Protein AF-A0A7Y5PJK4-F1 (afdb_monomer_lite)

Sequence (243 aa):
MDTPDLTRQPDTTLSDHWADALGTQALAVPFVATVVTVLGDECTVRSGTRMSGARRALGCLVLPEPGDEVACWRVARQGGNDAVYILGVLARPSPAPGAATAGTSSVRLQLGPDATLGVHDGQLAIEAAQGVRINAAQCALDCERLEVRAGQVSVVYRALQSVGELCQATLGQLRLVGQALTTVFDHQSHHAQQYRRSVEGVDVLDAEVVDHRARELMRLQGRNLLSEGDRLVKVRGTQIHLG

Foldseek 3Di:
DDDDDPDDDDDPDPDDPPDDDDPPDWDKDKDKWFWADDDPQWTWTDDPNDIDIAGEDLQAQWDHDGGFIFIWIWTDDDPGDTYIYTNYGPDHDDPPPPPPDPPDPDTGGDHDPPDDDDDPDDDDDDDDPPDDDDDDPDDDDDDPDDDDDDPDDDDDDPDDDDDDPDDDDDDDDDDDPDPDPDPDDPDDDDDDPDDDDDDPDDDDDDDPDDDDDDPPDDDDDDPDDDDDDPPDDDDDDPDDDDD

Structure (mmCIF, N/CA/C/O backbone):
data_AF-A0A7Y5PJK4-F1
#
_entry.id   AF-A0A7Y5PJK4-F1
#
loop_
_atom_site.group_PDB
_atom_site.id
_atom_site.type_symbol
_atom_site.label_atom_id
_atom_site.label_alt_id
_atom_site.label_comp_id
_atom_site.label_asym_id
_atom_site.label_entity_id
_atom_site.label_seq_id
_atom_site.pdbx_PDB_ins_code
_atom_site.Cartn_x
_atom_site.Cartn_y
_atom_site.Cartn_z
_atom_site.occupancy
_atom_site.B_iso_or_equiv
_atom_site.auth_seq_id
_atom_site.auth_comp_id
_atom_site.auth_asym_id
_atom_site.auth_atom_id
_atom_site.pdbx_PDB_model_num
ATOM 1 N N . MET A 1 1 ? 15.316 -13.112 -93.789 1.00 44.62 1 MET A N 1
ATOM 2 C CA . MET A 1 1 ? 16.663 -12.541 -93.625 1.00 44.62 1 MET A CA 1
ATOM 3 C C . MET A 1 1 ? 16.490 -11.412 -92.635 1.00 44.62 1 MET A C 1
ATOM 5 O O . MET A 1 1 ? 15.875 -10.432 -93.010 1.00 44.62 1 MET A O 1
ATOM 9 N N . ASP A 1 2 ? 16.797 -11.683 -91.367 1.00 43.06 2 ASP A N 1
ATOM 10 C CA . ASP A 1 2 ? 17.225 -10.718 -90.343 1.00 43.06 2 ASP A CA 1
ATOM 11 C C . ASP A 1 2 ? 17.295 -11.460 -89.006 1.00 43.06 2 ASP A C 1
ATOM 13 O O . ASP A 1 2 ? 16.296 -11.840 -88.397 1.00 43.06 2 ASP A O 1
ATOM 17 N N . THR A 1 3 ? 18.529 -11.770 -88.636 1.00 41.41 3 THR A N 1
ATOM 18 C CA . THR A 1 3 ? 18.959 -12.419 -87.401 1.00 41.41 3 THR A CA 1
ATOM 19 C C . THR A 1 3 ? 19.041 -11.357 -86.303 1.00 41.41 3 THR A C 1
ATOM 21 O O . THR A 1 3 ? 19.750 -10.373 -86.507 1.00 41.41 3 THR A O 1
ATOM 24 N N . PRO A 1 4 ? 18.393 -11.518 -85.138 1.00 47.75 4 PRO A N 1
ATOM 25 C CA . PRO A 1 4 ? 18.698 -10.690 -83.983 1.00 47.75 4 PRO A CA 1
ATOM 26 C C . PRO A 1 4 ? 19.924 -11.231 -83.235 1.00 47.75 4 PRO A C 1
ATOM 28 O O . PRO A 1 4 ? 20.062 -12.429 -82.989 1.00 47.75 4 PRO A O 1
ATOM 31 N N . ASP A 1 5 ? 20.806 -10.290 -82.922 1.00 44.59 5 ASP A N 1
ATOM 32 C CA . ASP A 1 5 ? 22.115 -10.423 -82.295 1.00 44.59 5 ASP A CA 1
ATOM 33 C C . ASP A 1 5 ? 22.035 -10.943 -80.845 1.00 44.59 5 ASP A C 1
ATOM 35 O O . ASP A 1 5 ? 21.203 -10.514 -80.040 1.00 44.59 5 ASP A O 1
ATOM 39 N N . LEU A 1 6 ? 22.919 -11.889 -80.527 1.00 47.28 6 LEU A N 1
ATOM 40 C CA . LEU A 1 6 ? 23.012 -12.651 -79.282 1.00 47.28 6 LEU A CA 1
ATOM 41 C C . LEU A 1 6 ? 24.262 -12.205 -78.511 1.00 47.28 6 LEU A C 1
ATOM 43 O O . LEU A 1 6 ? 25.200 -12.972 -78.325 1.00 47.28 6 LEU A O 1
ATOM 47 N N . THR A 1 7 ? 24.270 -10.972 -78.007 1.00 47.47 7 THR A N 1
ATOM 48 C CA . THR A 1 7 ? 25.242 -10.548 -76.986 1.00 47.47 7 THR A CA 1
ATOM 49 C C . THR A 1 7 ? 24.594 -9.610 -75.977 1.00 47.47 7 THR A C 1
ATOM 51 O O . THR A 1 7 ? 24.656 -8.388 -76.095 1.00 47.47 7 THR A O 1
ATOM 54 N N . ARG A 1 8 ? 23.977 -10.186 -74.941 1.00 40.81 8 ARG A N 1
ATOM 55 C CA . ARG A 1 8 ? 23.649 -9.467 -73.705 1.00 40.81 8 ARG A CA 1
ATOM 56 C C . ARG A 1 8 ? 24.291 -10.211 -72.540 1.00 40.81 8 ARG A C 1
ATOM 58 O O . ARG A 1 8 ? 23.782 -11.220 -72.064 1.00 40.81 8 ARG A O 1
ATOM 65 N N . GLN A 1 9 ? 25.465 -9.735 -72.153 1.00 43.56 9 GLN A N 1
ATOM 66 C CA . GLN A 1 9 ? 26.197 -10.175 -70.972 1.00 43.56 9 GLN A CA 1
ATOM 67 C C . GLN A 1 9 ? 25.482 -9.615 -69.723 1.00 43.56 9 GLN A C 1
ATOM 69 O O . GLN A 1 9 ? 25.068 -8.454 -69.754 1.00 43.56 9 GLN A O 1
ATOM 74 N N . PRO A 1 10 ? 25.267 -10.402 -68.652 1.00 39.56 10 PRO A N 1
ATOM 75 C CA . PRO A 1 10 ? 24.643 -9.900 -67.433 1.00 39.56 10 PRO A CA 1
ATOM 76 C C . PRO A 1 10 ? 25.624 -8.995 -66.683 1.00 39.56 10 PRO A C 1
ATOM 78 O O . PRO A 1 10 ? 26.737 -9.405 -66.360 1.00 39.56 10 PRO A O 1
ATOM 81 N N . ASP A 1 11 ? 25.196 -7.763 -66.423 1.00 36.00 11 ASP A N 1
ATOM 82 C CA . ASP A 1 11 ? 25.951 -6.775 -65.662 1.00 36.00 11 ASP A CA 1
ATOM 83 C C . ASP A 1 11 ? 25.949 -7.165 -64.176 1.00 36.00 11 ASP A C 1
ATOM 85 O O . ASP A 1 11 ? 24.977 -6.978 -63.440 1.00 36.00 11 ASP A O 1
ATOM 89 N N . THR A 1 12 ? 27.029 -7.812 -63.746 1.00 45.12 12 THR A N 1
ATOM 90 C CA . THR A 1 12 ? 27.310 -8.154 -62.352 1.00 45.12 12 THR A CA 1
ATOM 91 C C . THR A 1 12 ? 27.938 -6.959 -61.646 1.00 45.12 12 THR A C 1
ATOM 93 O O . THR A 1 12 ? 29.137 -6.968 -61.389 1.00 45.12 12 THR A O 1
ATOM 96 N N . THR A 1 13 ? 27.143 -5.941 -61.316 1.00 40.16 13 THR A N 1
ATOM 97 C CA . THR A 1 13 ? 27.518 -4.880 -60.361 1.00 40.16 13 THR A CA 1
ATOM 98 C C . THR A 1 13 ? 26.284 -4.310 -59.645 1.00 40.16 13 THR A C 1
ATOM 100 O O . THR A 1 13 ? 25.976 -3.127 -59.700 1.00 40.16 13 THR A O 1
ATOM 103 N N . LEU A 1 14 ? 25.560 -5.155 -58.904 1.00 40.06 14 LEU A N 1
ATOM 104 C CA . LEU A 1 14 ? 24.662 -4.690 -57.832 1.00 40.06 14 LEU A CA 1
ATOM 105 C C . LEU A 1 14 ? 25.470 -4.607 -56.530 1.00 40.06 14 LEU A C 1
ATOM 107 O O . LEU A 1 14 ? 25.265 -5.356 -55.578 1.00 40.06 14 LEU A O 1
ATOM 111 N N . SER A 1 15 ? 26.477 -3.736 -56.553 1.00 39.56 15 SER A N 1
ATOM 112 C CA . SER A 1 15 ? 27.257 -3.335 -55.390 1.00 39.56 15 SER A CA 1
ATOM 113 C C . SER A 1 15 ? 26.535 -2.206 -54.662 1.00 39.56 15 SER A C 1
ATOM 115 O O . SER A 1 15 ? 26.277 -1.152 -55.240 1.00 39.56 15 SER A O 1
ATOM 117 N N . ASP A 1 16 ? 26.212 -2.477 -53.400 1.00 47.47 16 ASP A N 1
ATOM 118 C CA . ASP A 1 16 ? 26.100 -1.558 -52.262 1.00 47.47 16 ASP A CA 1
ATOM 119 C C . ASP A 1 16 ? 26.373 -0.070 -52.547 1.00 47.47 16 ASP A C 1
ATOM 121 O O . ASP A 1 16 ? 27.429 0.471 -52.220 1.00 47.47 16 ASP A O 1
ATOM 125 N N . HIS A 1 17 ? 25.370 0.628 -53.069 1.00 37.53 17 HIS A N 1
ATOM 126 C CA . HIS A 1 17 ? 25.351 2.086 -53.098 1.00 37.53 17 HIS A CA 1
ATOM 127 C C . HIS A 1 17 ? 24.072 2.587 -52.434 1.00 37.53 17 HIS A C 1
ATOM 129 O O . HIS A 1 17 ? 23.082 2.919 -53.083 1.00 37.53 17 HIS A O 1
ATOM 135 N N . TRP A 1 18 ? 24.110 2.657 -51.102 1.00 40.59 18 TRP A N 1
ATOM 136 C CA . TRP A 1 18 ? 23.258 3.579 -50.353 1.00 40.59 18 TRP A CA 1
ATOM 137 C C . TRP A 1 18 ? 23.748 4.991 -50.678 1.00 40.59 18 TRP A C 1
ATOM 139 O O . TRP A 1 18 ? 24.672 5.498 -50.052 1.00 40.59 18 TRP A O 1
ATOM 149 N N . ALA A 1 19 ? 23.204 5.561 -51.752 1.00 38.16 19 ALA A N 1
ATOM 150 C CA . ALA A 1 19 ? 23.616 6.847 -52.285 1.00 38.16 19 ALA A CA 1
ATOM 151 C C . ALA A 1 19 ? 23.386 7.985 -51.275 1.00 38.16 19 ALA A C 1
ATOM 153 O O . ALA A 1 19 ? 22.276 8.199 -50.782 1.00 38.16 19 ALA A O 1
ATOM 154 N N . ASP A 1 20 ? 24.471 8.719 -51.034 1.00 42.75 20 ASP A N 1
ATOM 155 C CA . ASP A 1 20 ? 24.627 9.952 -50.262 1.00 42.75 20 ASP A CA 1
ATOM 156 C C . ASP A 1 20 ? 23.711 11.094 -50.740 1.00 42.75 20 ASP A C 1
ATOM 158 O O . ASP A 1 20 ? 24.146 12.027 -51.418 1.00 42.75 20 ASP A O 1
ATOM 162 N N . ALA A 1 21 ? 22.428 11.058 -50.379 1.00 37.41 21 ALA A N 1
ATOM 163 C CA . ALA A 1 21 ? 21.478 12.095 -50.789 1.00 37.41 21 ALA A CA 1
ATOM 164 C C . ALA A 1 21 ? 20.587 12.629 -49.659 1.00 37.41 21 ALA A C 1
ATOM 166 O O . ALA A 1 21 ? 19.445 12.996 -49.915 1.00 37.41 21 ALA A O 1
ATOM 167 N N . LEU A 1 22 ? 21.072 12.706 -48.414 1.00 42.91 22 LEU A N 1
ATOM 168 C CA . LEU A 1 22 ? 20.334 13.352 -47.319 1.00 42.91 22 LEU A CA 1
ATOM 169 C C . LEU A 1 22 ? 21.293 14.096 -46.378 1.00 42.91 22 LEU A C 1
ATOM 171 O O . LEU A 1 22 ? 21.902 13.513 -45.484 1.00 42.91 22 LEU A O 1
ATOM 175 N N . GLY A 1 23 ? 21.421 15.411 -46.581 1.00 39.84 23 GLY A N 1
ATOM 176 C CA . GLY A 1 23 ? 22.174 16.296 -45.694 1.00 39.84 23 GLY A CA 1
ATOM 177 C C . GLY A 1 23 ? 21.729 16.135 -44.240 1.00 39.84 23 GLY A C 1
ATOM 178 O O . GLY A 1 23 ? 20.554 16.293 -43.937 1.00 39.84 23 GLY A O 1
ATOM 179 N N . THR A 1 24 ? 22.670 15.793 -43.359 1.00 45.66 24 THR A N 1
ATOM 180 C CA . THR A 1 24 ? 22.534 15.789 -41.889 1.00 45.66 24 THR A CA 1
ATOM 181 C C . THR A 1 24 ? 21.208 15.217 -41.362 1.00 45.66 24 THR A C 1
ATOM 183 O O . THR A 1 24 ? 20.646 15.732 -40.395 1.00 45.66 24 THR A O 1
ATOM 186 N N . GLN A 1 25 ? 20.674 14.164 -41.987 1.00 50.81 25 GLN A N 1
ATOM 187 C CA . GLN A 1 25 ? 19.466 13.515 -41.490 1.00 50.81 25 GLN A CA 1
ATOM 188 C C . GLN A 1 25 ? 19.852 12.500 -40.420 1.00 50.81 25 GLN A C 1
ATOM 190 O O . GLN A 1 25 ? 20.617 11.571 -40.666 1.00 50.81 25 GLN A O 1
ATOM 195 N N . ALA A 1 26 ? 19.346 12.705 -39.205 1.00 56.94 26 ALA A N 1
ATOM 196 C CA . ALA A 1 26 ? 19.490 11.764 -38.108 1.00 56.94 26 ALA A CA 1
ATOM 197 C C . ALA A 1 26 ? 18.826 10.431 -38.495 1.00 56.94 26 ALA A C 1
ATOM 199 O O . ALA A 1 26 ? 17.618 10.258 -38.351 1.00 56.94 26 ALA A O 1
ATOM 200 N N . LEU A 1 27 ? 19.613 9.498 -39.030 1.00 73.19 27 LEU A N 1
ATOM 201 C CA . LEU A 1 27 ? 19.165 8.150 -39.354 1.00 73.19 27 LEU A CA 1
ATOM 202 C C . LEU A 1 27 ? 19.011 7.364 -38.047 1.00 73.19 27 LEU A C 1
ATOM 204 O O . LEU A 1 27 ? 19.982 7.155 -37.314 1.00 73.19 27 LEU A O 1
ATOM 208 N N . ALA A 1 28 ? 17.779 6.948 -37.755 1.00 82.94 28 ALA A N 1
ATOM 209 C CA . ALA A 1 28 ? 17.478 5.945 -36.745 1.00 82.94 28 ALA A CA 1
ATOM 210 C C . ALA A 1 28 ? 17.222 4.606 -37.448 1.00 82.94 28 ALA A C 1
ATOM 212 O O . ALA A 1 28 ? 16.291 4.490 -38.243 1.00 82.94 28 ALA A O 1
ATOM 213 N N . VAL A 1 29 ? 18.048 3.599 -37.171 1.00 90.56 29 VAL A N 1
ATOM 214 C CA . VAL A 1 29 ? 17.925 2.259 -37.760 1.00 90.56 29 VAL A CA 1
ATOM 215 C C . VAL A 1 29 ? 17.392 1.291 -36.700 1.00 90.56 29 VAL A C 1
ATOM 217 O O . VAL A 1 29 ? 18.088 1.063 -35.702 1.00 90.56 29 VAL A O 1
ATOM 220 N N . PRO A 1 30 ? 16.186 0.718 -36.878 1.00 94.25 30 PRO A N 1
ATOM 221 C CA . PRO A 1 30 ? 15.669 -0.310 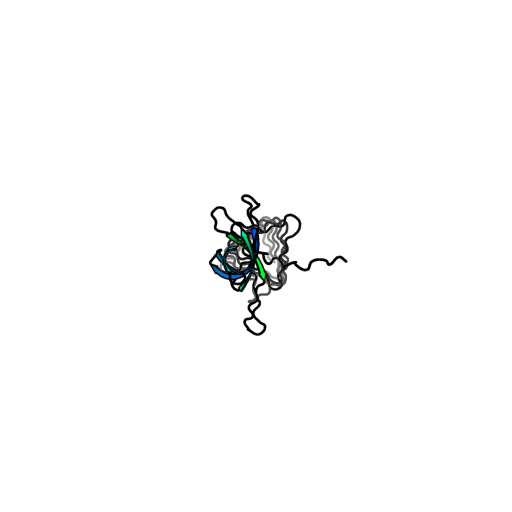-35.988 1.00 94.25 30 PRO A CA 1
ATOM 222 C C . PRO A 1 30 ? 16.346 -1.658 -36.243 1.00 94.25 30 PRO A C 1
ATOM 224 O O . PRO A 1 30 ? 16.591 -2.036 -37.387 1.00 94.25 30 PRO A O 1
ATOM 227 N N . PHE A 1 31 ? 16.627 -2.400 -35.177 1.00 94.75 31 PHE A N 1
ATOM 228 C CA . PHE A 1 31 ? 17.124 -3.772 -35.257 1.00 94.75 31 PHE A CA 1
ATOM 229 C C . PHE A 1 31 ? 16.791 -4.555 -33.983 1.00 94.75 31 PHE A C 1
ATOM 231 O O . PHE A 1 31 ? 16.506 -3.975 -32.936 1.00 94.75 31 PHE A O 1
ATOM 238 N N . VAL A 1 32 ? 16.845 -5.881 -34.078 1.00 96.88 32 VAL A N 1
ATOM 239 C CA . VAL A 1 32 ? 16.682 -6.793 -32.940 1.00 96.88 32 VAL A CA 1
ATOM 240 C C . VAL A 1 32 ? 18.053 -7.253 -32.465 1.00 96.88 32 VAL A C 1
ATOM 242 O O . VAL A 1 32 ? 18.957 -7.474 -33.273 1.00 96.88 32 VAL A O 1
ATOM 245 N N . ALA A 1 33 ? 18.225 -7.390 -31.155 1.00 96.88 33 ALA A N 1
ATOM 246 C CA . ALA A 1 33 ? 19.462 -7.889 -30.577 1.00 96.88 33 ALA A CA 1
ATOM 247 C C . ALA A 1 33 ? 19.202 -8.736 -29.332 1.00 96.88 33 ALA A C 1
ATOM 249 O O . ALA A 1 33 ? 18.157 -8.627 -28.700 1.00 96.88 33 ALA A O 1
ATOM 250 N N . THR A 1 34 ? 20.181 -9.551 -28.956 1.00 96.94 34 THR A N 1
ATOM 251 C CA . THR A 1 34 ? 20.194 -10.261 -27.676 1.00 96.94 34 THR A CA 1
ATOM 252 C C . THR A 1 34 ? 21.035 -9.484 -26.672 1.00 96.94 34 THR A C 1
ATOM 254 O O . THR A 1 34 ? 22.165 -9.099 -26.985 1.00 96.94 34 THR A O 1
ATOM 257 N N . VAL A 1 35 ? 20.529 -9.274 -25.462 1.00 96.56 35 VAL A N 1
ATOM 258 C CA . VAL A 1 35 ? 21.300 -8.697 -24.356 1.00 96.56 35 VAL A CA 1
ATOM 259 C C . VAL A 1 35 ? 22.356 -9.707 -23.909 1.00 96.56 35 VAL A C 1
ATOM 261 O O . VAL A 1 35 ? 22.047 -10.860 -23.627 1.00 96.56 35 VAL A O 1
ATOM 264 N N . VAL A 1 36 ? 23.618 -9.292 -23.851 1.00 95.69 36 VAL A N 1
ATOM 265 C CA . VAL A 1 36 ? 24.740 -10.153 -23.441 1.00 95.69 36 VAL A CA 1
ATOM 266 C C . VAL A 1 36 ? 25.174 -9.836 -22.018 1.00 95.69 36 VAL A C 1
ATOM 268 O O . VAL A 1 36 ? 25.368 -10.742 -21.214 1.00 95.69 36 VAL A O 1
ATOM 271 N N . THR A 1 37 ? 25.305 -8.552 -21.696 1.00 94.62 37 THR A N 1
ATOM 272 C CA . THR A 1 37 ? 25.671 -8.079 -20.358 1.00 94.62 37 THR A CA 1
ATOM 273 C C . THR A 1 37 ? 24.877 -6.831 -20.004 1.00 94.62 37 THR A C 1
ATOM 275 O O . THR A 1 37 ? 24.497 -6.056 -20.885 1.00 94.62 37 THR A O 1
ATOM 278 N N . VAL A 1 38 ? 24.644 -6.640 -18.706 1.00 92.50 38 VAL A N 1
ATOM 279 C CA . VAL A 1 38 ? 23.962 -5.473 -18.135 1.00 92.50 38 VAL A CA 1
ATOM 280 C C . VAL A 1 38 ? 24.788 -4.980 -16.949 1.00 92.50 38 VAL A C 1
ATOM 282 O O . VAL A 1 38 ? 25.112 -5.767 -16.059 1.00 92.50 38 VAL A O 1
ATOM 285 N N . LEU A 1 39 ? 25.145 -3.695 -16.947 1.00 89.62 39 LEU A N 1
ATOM 286 C CA . LEU A 1 39 ? 25.893 -3.025 -15.885 1.00 89.62 39 LEU A CA 1
ATOM 287 C C . LEU A 1 39 ? 25.248 -1.656 -15.604 1.00 89.62 39 LEU A C 1
ATOM 289 O O . LEU A 1 39 ? 25.522 -0.666 -16.278 1.00 89.62 39 LEU A O 1
ATOM 293 N N . GLY A 1 40 ? 24.351 -1.595 -14.617 1.00 82.25 40 GLY A N 1
ATOM 294 C CA . GLY A 1 40 ? 23.534 -0.397 -14.392 1.00 82.25 40 GLY A CA 1
ATOM 295 C C . GLY A 1 40 ? 22.604 -0.127 -15.582 1.00 82.25 40 GLY A C 1
ATOM 296 O O . GLY A 1 40 ? 21.857 -1.016 -15.983 1.00 82.25 40 GLY A O 1
ATOM 297 N N . ASP A 1 41 ? 22.662 1.080 -16.153 1.00 81.50 41 ASP A N 1
ATOM 298 C CA . ASP A 1 41 ? 21.890 1.462 -17.351 1.00 81.50 41 ASP A CA 1
ATOM 299 C C . ASP A 1 41 ? 22.623 1.180 -18.678 1.00 81.50 41 ASP A C 1
ATOM 301 O O . ASP A 1 41 ? 22.064 1.401 -19.762 1.00 81.50 41 ASP A O 1
ATOM 305 N N . GLU A 1 42 ? 23.867 0.695 -18.614 1.00 89.25 42 GLU A N 1
ATOM 306 C CA . GLU A 1 42 ? 24.638 0.288 -19.785 1.00 89.25 42 GLU A CA 1
ATOM 307 C C . GLU A 1 42 ? 24.444 -1.203 -20.056 1.00 89.25 42 GLU A C 1
ATOM 309 O O . GLU A 1 42 ? 24.577 -2.059 -19.183 1.00 89.25 42 GLU A O 1
ATOM 314 N N . CYS A 1 43 ? 24.113 -1.521 -21.299 1.00 93.81 43 CYS A N 1
ATOM 315 C CA . CYS A 1 43 ? 23.908 -2.876 -21.779 1.00 93.81 43 CYS A CA 1
ATOM 316 C C . CYS A 1 43 ? 24.856 -3.138 -22.944 1.00 93.81 43 CYS A C 1
ATOM 318 O O . CYS A 1 43 ? 25.111 -2.254 -23.758 1.00 93.81 43 CYS A O 1
ATOM 320 N N . THR A 1 44 ? 25.323 -4.372 -23.090 1.00 96.38 44 THR A N 1
ATOM 321 C CA . THR A 1 44 ? 25.932 -4.805 -24.350 1.00 96.38 44 THR A CA 1
ATOM 322 C C . THR A 1 44 ? 24.953 -5.709 -25.067 1.00 96.38 44 THR A C 1
ATOM 324 O O . THR A 1 44 ? 24.496 -6.702 -24.499 1.00 96.38 44 THR A O 1
ATOM 327 N N . VAL A 1 45 ? 24.634 -5.376 -26.314 1.00 96.56 45 VAL A N 1
ATOM 328 C CA . VAL A 1 45 ? 23.699 -6.142 -27.139 1.00 96.56 45 VAL A CA 1
ATOM 329 C C . VAL A 1 45 ? 24.408 -6.738 -28.348 1.00 96.56 45 VAL A C 1
ATOM 331 O O . VAL A 1 45 ? 25.364 -6.161 -28.876 1.00 96.56 45 VAL A O 1
ATOM 334 N N . ARG A 1 46 ? 23.928 -7.896 -28.795 1.00 96.62 46 ARG A N 1
ATOM 335 C CA . ARG A 1 46 ? 24.458 -8.629 -29.943 1.00 96.62 46 ARG A CA 1
ATOM 336 C C . ARG A 1 46 ? 23.400 -8.790 -31.021 1.00 96.62 46 ARG A C 1
ATOM 338 O O . ARG A 1 46 ? 22.359 -9.387 -30.771 1.00 96.62 46 ARG A O 1
ATOM 345 N N . SER A 1 47 ? 23.700 -8.325 -32.228 1.00 94.62 47 SER A N 1
ATOM 346 C CA . SER A 1 47 ? 22.887 -8.560 -33.426 1.00 94.62 47 SER A CA 1
ATOM 347 C C . SER A 1 47 ? 23.730 -9.328 -34.441 1.00 94.62 47 SER A C 1
ATOM 349 O O . SER A 1 47 ? 24.700 -8.791 -34.982 1.00 94.62 47 SER A O 1
ATOM 351 N N . GLY A 1 48 ? 23.406 -10.603 -34.669 1.00 90.88 48 GLY A N 1
ATOM 352 C CA . GLY A 1 48 ? 24.259 -11.513 -35.438 1.00 90.88 48 GLY A CA 1
ATOM 353 C C . GLY A 1 48 ? 25.636 -11.674 -34.779 1.00 90.88 48 GLY A C 1
ATOM 354 O O . GLY A 1 48 ? 25.733 -12.131 -33.635 1.00 90.88 48 GLY A O 1
ATOM 355 N N . THR A 1 49 ? 26.693 -11.270 -35.489 1.00 88.75 49 THR A N 1
ATOM 356 C CA . THR A 1 49 ? 28.089 -11.277 -35.015 1.00 88.75 49 THR A CA 1
ATOM 357 C C . THR A 1 49 ? 28.537 -9.944 -34.410 1.00 88.75 49 THR A C 1
ATOM 359 O O . THR A 1 49 ? 29.609 -9.872 -33.812 1.00 88.75 49 THR A O 1
ATOM 362 N N . ARG A 1 50 ? 27.738 -8.875 -34.542 1.00 90.31 50 ARG A N 1
ATOM 363 C CA . ARG A 1 50 ? 28.113 -7.533 -34.086 1.00 90.31 50 ARG A CA 1
ATOM 364 C C . ARG A 1 50 ? 27.699 -7.315 -32.636 1.00 90.31 50 ARG A C 1
ATOM 366 O O . ARG A 1 50 ? 26.523 -7.443 -32.300 1.00 90.31 50 ARG A O 1
ATOM 373 N N . MET A 1 51 ? 28.662 -6.908 -31.815 1.00 93.75 51 MET A N 1
ATOM 374 C CA . MET A 1 51 ? 28.445 -6.402 -30.459 1.00 93.75 51 MET A CA 1
ATOM 375 C C . MET A 1 51 ? 28.321 -4.879 -30.486 1.00 93.75 51 MET A C 1
ATOM 377 O O . MET A 1 51 ? 28.978 -4.205 -31.284 1.00 93.75 51 MET A O 1
ATOM 381 N N . SER A 1 52 ? 27.463 -4.307 -29.651 1.00 92.56 52 SER A N 1
ATOM 382 C CA . SER A 1 52 ? 27.327 -2.853 -29.516 1.00 92.56 52 SER A CA 1
ATOM 383 C C . SER A 1 52 ? 26.969 -2.482 -28.083 1.00 92.56 52 SER A C 1
ATOM 385 O O . SER A 1 52 ? 26.145 -3.149 -27.459 1.00 92.56 52 SER A O 1
ATOM 387 N N . GLY A 1 53 ? 27.579 -1.409 -27.577 1.00 94.31 53 GLY A N 1
ATOM 388 C CA . GLY A 1 53 ? 27.131 -0.769 -26.344 1.00 94.31 53 GLY A CA 1
ATOM 389 C C . GLY A 1 53 ? 25.782 -0.096 -26.582 1.00 94.31 53 GLY A C 1
ATOM 390 O O . GLY A 1 53 ? 25.599 0.589 -27.589 1.00 94.31 53 GLY A O 1
ATOM 391 N N . ALA A 1 54 ? 24.837 -0.323 -25.681 1.00 94.81 54 ALA A N 1
ATOM 392 C CA . ALA A 1 54 ? 23.474 0.167 -25.739 1.00 94.81 54 ALA A CA 1
ATOM 393 C C . ALA A 1 54 ? 23.054 0.735 -24.386 1.00 94.81 54 ALA A C 1
ATOM 395 O O . ALA A 1 54 ? 23.544 0.328 -23.335 1.00 94.81 54 ALA A O 1
ATOM 396 N N . ARG A 1 55 ? 22.119 1.676 -24.412 1.00 93.94 55 ARG A N 1
ATOM 397 C CA . ARG A 1 55 ? 21.530 2.269 -23.212 1.00 93.94 55 ARG A CA 1
ATOM 398 C C . ARG A 1 55 ? 20.049 1.952 -23.161 1.00 93.94 55 ARG A C 1
ATOM 400 O O . ARG A 1 55 ? 19.380 1.951 -24.195 1.00 93.94 55 ARG A O 1
ATOM 407 N N . ARG A 1 56 ? 19.508 1.728 -21.970 1.00 93.81 56 ARG A N 1
ATOM 408 C CA . ARG A 1 56 ? 18.056 1.607 -21.806 1.00 93.81 56 ARG A CA 1
ATOM 409 C C . ARG A 1 56 ? 17.387 2.946 -22.135 1.00 93.81 56 ARG A C 1
ATOM 411 O O . ARG A 1 56 ? 17.785 3.984 -21.607 1.00 93.81 56 ARG A O 1
ATOM 418 N N . ALA A 1 57 ? 16.404 2.946 -23.035 1.00 92.38 57 ALA A N 1
ATOM 419 C CA . ALA A 1 57 ? 15.591 4.133 -23.277 1.00 92.38 57 ALA A CA 1
ATOM 420 C C . ALA A 1 57 ? 14.689 4.404 -22.069 1.00 92.38 57 ALA A C 1
ATOM 422 O O . ALA A 1 57 ? 14.256 3.470 -21.398 1.00 92.38 57 ALA A O 1
ATOM 423 N N . LEU A 1 58 ? 14.330 5.670 -21.842 1.00 89.38 58 LEU A N 1
ATOM 424 C CA . LEU A 1 58 ? 13.415 6.052 -20.761 1.00 89.38 58 LEU A CA 1
ATOM 425 C C . LEU A 1 58 ? 12.067 5.305 -20.842 1.00 89.38 58 LEU A C 1
ATOM 427 O O . LEU A 1 58 ? 11.516 4.920 -19.818 1.00 89.38 58 LEU A O 1
ATOM 431 N N . GLY A 1 59 ? 11.565 5.061 -22.059 1.00 90.38 59 GLY A N 1
ATOM 432 C CA . GLY A 1 59 ? 10.324 4.314 -22.299 1.00 90.38 59 GLY A CA 1
ATOM 433 C C . GLY A 1 59 ? 10.441 2.792 -22.141 1.00 90.38 59 GLY A C 1
ATOM 434 O O . GLY A 1 59 ? 9.420 2.108 -22.121 1.00 90.38 59 GLY A O 1
ATOM 435 N N . CYS A 1 60 ? 11.653 2.242 -22.002 1.00 93.50 60 CYS A N 1
ATOM 436 C CA . CYS A 1 60 ? 11.854 0.815 -21.759 1.00 93.50 60 CYS A CA 1
ATOM 437 C C . CYS A 1 60 ? 11.629 0.507 -20.270 1.00 93.50 60 CYS A C 1
ATOM 439 O O . CYS A 1 60 ? 12.563 0.486 -19.460 1.00 93.50 60 CYS A O 1
ATOM 441 N N . LEU A 1 61 ? 10.362 0.278 -19.915 1.00 93.06 61 LEU A N 1
ATOM 442 C CA . LEU A 1 61 ? 9.943 0.022 -18.535 1.00 93.06 61 LEU A CA 1
ATOM 443 C C . LEU A 1 61 ? 10.391 -1.348 -18.024 1.00 93.06 61 LEU A C 1
ATOM 445 O O . LEU A 1 61 ? 10.718 -1.476 -16.846 1.00 93.06 61 LEU A O 1
ATOM 449 N N . VAL A 1 62 ? 10.419 -2.362 -18.893 1.00 94.19 62 VAL A N 1
ATOM 450 C CA . VAL A 1 62 ? 10.928 -3.694 -18.543 1.00 94.19 62 VAL A CA 1
ATOM 451 C C . VAL A 1 62 ? 12.446 -3.624 -18.424 1.00 94.19 62 VAL A C 1
ATOM 453 O O . VAL A 1 62 ? 13.116 -3.154 -19.345 1.00 94.19 62 VAL A O 1
ATOM 456 N N . LEU A 1 63 ? 12.986 -4.086 -17.296 1.00 92.62 63 LEU A N 1
ATOM 457 C CA . LEU A 1 63 ? 14.429 -4.154 -17.082 1.00 92.62 63 LEU A CA 1
ATOM 458 C C . LEU A 1 63 ? 15.041 -5.266 -17.960 1.00 92.62 63 LEU A C 1
ATOM 460 O O . LEU A 1 63 ? 14.673 -6.429 -17.766 1.00 92.62 63 LEU A O 1
ATOM 464 N N . PRO A 1 64 ? 15.957 -4.942 -18.897 1.00 93.31 64 PRO A N 1
ATOM 465 C CA . PRO A 1 64 ? 16.620 -5.951 -19.714 1.00 93.31 64 PRO A CA 1
ATOM 466 C C . PRO A 1 64 ? 17.535 -6.838 -18.865 1.00 93.31 64 PRO A C 1
ATOM 468 O O . PRO A 1 64 ? 18.248 -6.349 -17.987 1.00 93.31 64 PRO A O 1
ATOM 471 N N . GLU A 1 65 ? 17.546 -8.133 -19.158 1.00 93.19 65 GLU A N 1
ATOM 472 C CA . GLU A 1 65 ? 18.404 -9.138 -18.529 1.00 93.19 65 GLU A CA 1
ATOM 473 C C . GLU A 1 65 ? 19.256 -9.860 -19.584 1.00 93.19 65 GLU A C 1
ATOM 475 O O . GLU A 1 65 ? 18.845 -9.965 -20.741 1.00 93.19 65 GLU A O 1
ATOM 480 N N . PRO A 1 66 ? 20.449 -10.374 -19.228 1.00 93.31 66 PRO A N 1
ATOM 481 C CA . PRO A 1 66 ? 21.233 -11.208 -20.133 1.00 93.31 66 PRO A CA 1
ATOM 482 C C . PRO A 1 66 ? 20.407 -12.365 -20.707 1.00 93.31 66 PRO A C 1
ATOM 484 O O . PRO A 1 66 ? 19.762 -13.108 -19.972 1.00 93.31 66 PRO A O 1
ATOM 487 N N . GLY A 1 67 ? 20.455 -12.527 -22.027 1.00 92.88 67 GLY A N 1
ATOM 488 C CA . GLY A 1 67 ? 19.659 -13.499 -22.773 1.00 92.88 67 GLY A CA 1
ATOM 489 C C . GLY A 1 67 ? 18.362 -12.937 -23.358 1.00 92.88 67 GLY A C 1
ATOM 490 O O . GLY A 1 67 ? 17.833 -13.553 -24.280 1.00 92.88 67 GLY A O 1
ATOM 491 N N . ASP A 1 68 ? 17.883 -11.776 -22.902 1.00 94.50 68 ASP A N 1
ATOM 492 C CA . ASP A 1 68 ? 16.678 -11.153 -23.455 1.00 94.50 68 ASP A CA 1
ATOM 493 C C . ASP A 1 68 ? 16.855 -10.779 -24.926 1.00 94.50 68 ASP A C 1
ATOM 495 O O . ASP A 1 68 ? 17.890 -10.250 -25.341 1.00 94.50 68 ASP A O 1
ATOM 499 N N . GLU A 1 69 ? 15.804 -10.992 -25.705 1.00 95.94 69 GLU A N 1
ATOM 500 C CA . GLU A 1 69 ? 15.658 -10.432 -27.038 1.00 95.94 69 GLU A CA 1
ATOM 501 C C . GLU A 1 69 ? 15.019 -9.046 -26.924 1.00 95.94 69 GLU A C 1
ATOM 503 O O . GLU A 1 69 ? 13.975 -8.880 -26.290 1.00 95.94 69 GLU A O 1
ATOM 508 N N . VAL A 1 70 ? 15.650 -8.035 -27.514 1.00 97.19 70 VAL A N 1
ATOM 509 C CA . VAL A 1 70 ? 15.275 -6.626 -27.360 1.00 97.19 70 VAL A CA 1
ATOM 510 C C . VAL A 1 70 ? 15.122 -5.921 -28.703 1.00 97.19 70 VAL A C 1
ATOM 512 O O . VAL A 1 70 ? 15.861 -6.185 -29.654 1.00 97.19 70 VAL A O 1
ATOM 515 N N . ALA A 1 71 ? 14.189 -4.970 -28.755 1.00 97.31 71 ALA A N 1
ATOM 516 C CA . ALA A 1 71 ? 14.080 -4.011 -29.846 1.00 97.31 71 ALA A CA 1
ATOM 517 C C . ALA A 1 71 ? 15.018 -2.829 -29.590 1.00 97.31 71 ALA A C 1
ATOM 519 O O . ALA A 1 71 ? 14.930 -2.169 -28.549 1.00 97.31 71 ALA A O 1
ATOM 520 N N . CYS A 1 72 ? 15.883 -2.539 -30.556 1.00 96.56 72 CYS A N 1
ATOM 521 C CA . CYS A 1 72 ? 16.887 -1.490 -30.468 1.00 96.56 72 CYS A CA 1
ATOM 522 C C . CYS A 1 72 ? 16.752 -0.477 -31.603 1.00 96.56 72 CYS A C 1
ATOM 524 O O . CYS A 1 72 ? 16.439 -0.841 -32.736 1.00 96.56 72 CYS A O 1
ATOM 526 N N . TRP A 1 73 ? 17.087 0.782 -31.326 1.00 95.00 73 TRP A N 1
ATOM 527 C CA . TRP A 1 73 ? 17.348 1.805 -32.342 1.00 95.00 73 TRP A CA 1
ATOM 528 C C . TRP A 1 73 ? 18.807 2.231 -32.294 1.00 95.00 73 TRP A C 1
ATOM 530 O O . TRP A 1 73 ? 19.317 2.575 -31.227 1.00 95.00 73 TRP A O 1
ATOM 540 N N . ARG A 1 74 ? 19.471 2.249 -33.451 1.00 92.06 74 ARG A N 1
ATOM 541 C CA . ARG A 1 74 ? 20.764 2.915 -33.629 1.00 92.06 74 ARG A CA 1
ATOM 542 C C . ARG A 1 74 ? 20.526 4.301 -34.202 1.00 92.06 74 ARG A C 1
ATOM 544 O O . ARG A 1 74 ? 19.962 4.405 -35.281 1.00 92.06 74 ARG A O 1
ATOM 551 N N . VAL A 1 75 ? 20.962 5.335 -33.500 1.00 89.81 75 VAL A N 1
ATOM 552 C CA . VAL A 1 75 ? 20.772 6.733 -33.885 1.00 89.81 75 VAL A CA 1
ATOM 553 C C . VAL A 1 75 ? 22.132 7.367 -34.132 1.00 89.81 75 VAL A C 1
ATOM 555 O O . VAL A 1 75 ? 22.972 7.400 -33.227 1.00 89.81 75 VAL A O 1
ATOM 558 N N . ALA A 1 76 ? 22.333 7.889 -35.339 1.00 85.38 76 ALA A N 1
ATOM 559 C CA . ALA A 1 76 ? 23.528 8.655 -35.669 1.00 85.38 76 ALA A CA 1
ATOM 560 C C . ALA A 1 76 ? 23.612 9.920 -34.794 1.00 85.38 76 ALA A C 1
ATOM 562 O O . ALA A 1 76 ? 22.637 10.667 -34.668 1.00 85.38 76 ALA A O 1
ATOM 563 N N . ARG A 1 77 ? 24.774 10.178 -34.184 1.00 77.50 77 ARG A N 1
ATOM 564 C CA . ARG A 1 77 ? 25.035 11.414 -33.428 1.00 77.50 77 ARG A CA 1
ATOM 565 C C . ARG A 1 77 ? 26.085 12.269 -34.127 1.00 77.50 77 ARG A C 1
ATOM 567 O O . ARG A 1 77 ? 27.022 11.752 -34.735 1.00 77.50 77 ARG A O 1
ATOM 574 N N . GLN A 1 78 ? 25.963 13.589 -33.977 1.00 63.38 78 GLN A N 1
ATOM 575 C CA . GLN A 1 78 ? 27.024 14.516 -34.373 1.00 63.3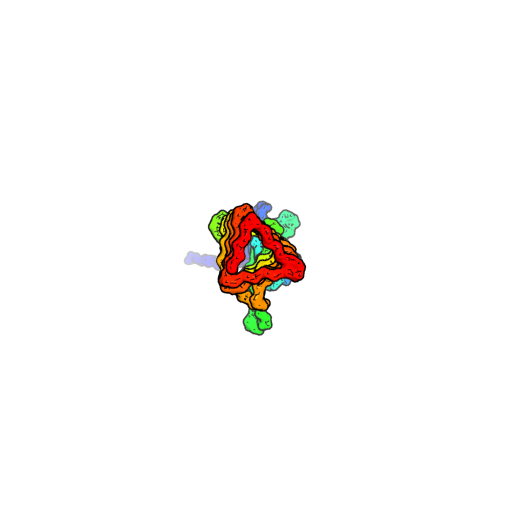8 78 GLN A CA 1
ATOM 576 C C . GLN A 1 78 ? 28.301 14.178 -33.585 1.00 63.38 78 GLN A C 1
ATOM 578 O O . GLN A 1 78 ? 28.280 14.152 -32.356 1.00 63.38 78 GLN A O 1
ATOM 583 N N . GLY A 1 79 ? 29.386 13.856 -34.296 1.00 67.19 79 GLY A N 1
ATOM 584 C CA . GLY A 1 79 ? 30.651 13.389 -33.708 1.00 67.19 79 GLY A CA 1
ATOM 585 C C . GLY A 1 79 ? 31.033 11.935 -34.027 1.00 67.19 79 GLY A C 1
ATOM 586 O O . GLY A 1 79 ? 32.069 11.480 -33.557 1.00 67.19 79 GLY A O 1
ATOM 587 N N . GLY A 1 80 ? 30.238 11.210 -34.826 1.00 66.75 80 GLY A N 1
ATOM 588 C CA . GLY A 1 80 ? 30.641 9.933 -35.443 1.00 66.75 80 GLY A CA 1
ATOM 589 C C . GLY A 1 80 ? 30.488 8.679 -34.577 1.00 66.75 80 GLY A C 1
ATOM 590 O O . GLY A 1 80 ? 30.825 7.591 -35.035 1.00 66.75 80 GLY A O 1
ATOM 591 N N . ASN A 1 81 ? 29.968 8.800 -33.351 1.00 74.75 81 ASN A N 1
ATOM 592 C CA . ASN A 1 81 ? 29.649 7.645 -32.511 1.00 74.75 81 ASN A CA 1
ATOM 593 C C . ASN A 1 81 ? 28.133 7.432 -32.438 1.00 74.75 81 ASN A C 1
ATOM 595 O O . ASN A 1 81 ? 27.417 8.197 -31.784 1.00 74.75 81 ASN A O 1
ATOM 599 N N . ASP A 1 82 ? 27.650 6.394 -33.115 1.00 85.06 82 ASP A N 1
ATOM 600 C CA . ASP A 1 82 ? 26.241 6.016 -33.099 1.00 85.06 82 ASP A CA 1
ATOM 601 C C . ASP A 1 82 ? 25.801 5.600 -31.690 1.00 85.06 82 ASP A C 1
ATOM 603 O O . ASP A 1 82 ? 26.458 4.801 -31.021 1.00 85.06 82 ASP A O 1
ATOM 607 N N . ALA A 1 83 ? 24.646 6.092 -31.241 1.00 90.00 83 ALA A N 1
ATOM 608 C CA . ALA A 1 83 ? 24.052 5.661 -29.981 1.00 90.00 83 ALA A CA 1
ATOM 609 C C . ALA A 1 83 ? 23.043 4.540 -30.220 1.00 90.00 83 ALA A C 1
ATOM 611 O O . ALA A 1 83 ? 22.160 4.669 -31.064 1.00 90.00 83 ALA A O 1
ATOM 612 N N . VAL A 1 84 ? 23.134 3.462 -29.443 1.00 93.88 84 VAL A N 1
ATOM 613 C CA . VAL A 1 84 ? 22.130 2.395 -29.447 1.00 93.88 84 VAL A CA 1
ATOM 614 C C . VAL A 1 84 ? 21.240 2.534 -28.220 1.00 93.88 84 VAL A C 1
ATOM 616 O O . VAL A 1 84 ? 21.736 2.625 -27.096 1.00 93.88 84 VAL A O 1
ATOM 619 N N . TYR A 1 85 ? 19.927 2.516 -28.432 1.00 95.00 85 TYR A N 1
ATOM 620 C CA . TYR A 1 85 ? 18.933 2.510 -27.366 1.00 95.00 85 TYR A CA 1
ATOM 621 C C . TYR A 1 85 ? 18.093 1.245 -27.405 1.00 95.00 85 TYR A C 1
ATOM 623 O O . TYR A 1 85 ? 17.595 0.881 -28.467 1.00 95.00 85 TYR A O 1
ATOM 631 N N . ILE A 1 86 ? 17.891 0.625 -26.247 1.00 96.25 86 ILE A N 1
ATOM 632 C CA . ILE A 1 86 ? 16.919 -0.452 -26.057 1.00 96.25 86 ILE A CA 1
ATOM 633 C C . ILE A 1 86 ? 15.555 0.187 -25.800 1.00 96.25 86 ILE A C 1
ATOM 635 O O . ILE A 1 86 ? 15.404 0.932 -24.831 1.00 96.25 86 ILE A O 1
ATOM 639 N N . LEU A 1 87 ? 14.577 -0.094 -26.658 1.00 95.56 87 LEU A N 1
ATOM 640 C CA . LEU A 1 87 ? 13.215 0.439 -26.557 1.00 95.56 87 LEU A CA 1
ATOM 641 C C . LEU A 1 87 ? 12.282 -0.468 -25.753 1.00 95.56 87 LEU A C 1
ATOM 643 O O . LEU A 1 87 ? 11.372 0.023 -25.093 1.00 95.56 87 LEU A O 1
ATOM 647 N N . GLY A 1 88 ? 12.513 -1.778 -25.799 1.00 95.69 88 GLY A N 1
ATOM 648 C CA . GLY A 1 88 ? 11.703 -2.757 -25.088 1.00 95.69 88 GLY A CA 1
ATOM 649 C C . GLY A 1 88 ? 12.290 -4.159 -25.172 1.00 95.69 88 GLY A C 1
ATOM 650 O O . GLY A 1 88 ? 13.017 -4.487 -26.113 1.00 95.69 88 GLY A O 1
ATOM 651 N N . VAL A 1 89 ? 11.954 -4.981 -24.180 1.00 95.25 89 VAL A N 1
ATOM 652 C CA . VAL A 1 89 ? 12.211 -6.425 -24.182 1.00 95.25 89 VAL A CA 1
ATOM 653 C C . VAL A 1 89 ? 11.088 -7.105 -24.960 1.00 95.25 89 VAL A C 1
ATOM 655 O O . VAL A 1 89 ? 9.918 -6.953 -24.613 1.00 95.25 89 VAL A O 1
ATOM 658 N N . LEU A 1 90 ? 11.447 -7.810 -26.030 1.00 94.69 90 LEU A N 1
ATOM 659 C CA . LEU A 1 90 ? 10.522 -8.516 -26.918 1.00 94.69 90 LEU A CA 1
ATOM 660 C C . LEU A 1 90 ? 10.198 -9.907 -26.384 1.00 94.69 90 LEU A C 1
ATOM 662 O O . LEU A 1 90 ? 9.037 -10.308 -26.351 1.00 94.69 90 LEU A O 1
ATOM 666 N N . ALA A 1 91 ? 11.228 -10.632 -25.954 1.00 92.38 91 ALA A N 1
ATOM 667 C CA . ALA A 1 91 ? 11.088 -11.969 -25.410 1.00 92.38 91 ALA A CA 1
ATOM 668 C C . ALA A 1 91 ? 12.174 -12.235 -24.373 1.00 92.38 91 ALA A C 1
ATOM 670 O O . ALA A 1 91 ? 13.334 -11.862 -24.547 1.00 92.38 91 ALA A O 1
ATOM 671 N N . ARG A 1 92 ? 11.788 -12.933 -23.307 1.00 90.38 92 ARG A N 1
ATOM 672 C CA . ARG A 1 92 ? 12.721 -13.530 -22.357 1.00 90.38 92 ARG A CA 1
ATOM 673 C C . ARG A 1 92 ? 12.726 -15.032 -22.601 1.00 90.38 92 ARG A C 1
ATOM 675 O O . ARG A 1 92 ? 11.661 -15.642 -22.461 1.00 90.38 92 ARG A O 1
ATOM 682 N N . PRO A 1 93 ? 13.864 -15.639 -22.981 1.00 80.69 93 PRO A N 1
ATOM 683 C CA . PRO A 1 93 ? 13.935 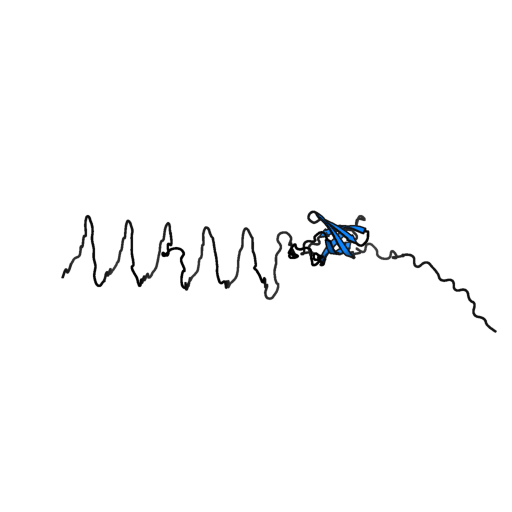-17.080 -23.152 1.00 80.69 93 PRO A CA 1
ATOM 684 C C . PRO A 1 93 ? 13.497 -17.758 -21.854 1.00 80.69 93 PRO A C 1
ATOM 686 O O . PRO A 1 93 ? 14.102 -17.564 -20.800 1.00 80.69 93 PRO A O 1
ATOM 689 N N . SER A 1 94 ? 12.413 -18.527 -21.920 1.00 66.00 94 SER A N 1
ATOM 690 C CA . SER A 1 94 ? 12.006 -19.362 -20.796 1.00 66.00 94 SER A CA 1
ATOM 691 C C . SER A 1 94 ? 13.019 -20.505 -20.660 1.00 66.00 94 SER A C 1
ATOM 693 O O . SER A 1 94 ? 13.441 -21.050 -21.687 1.00 66.00 94 SER A O 1
ATOM 695 N N . PRO A 1 95 ? 13.445 -20.882 -19.441 1.00 59.44 95 PRO A N 1
ATOM 696 C CA . PRO A 1 95 ? 14.267 -22.073 -19.273 1.00 59.44 95 PRO A CA 1
ATOM 697 C C . PRO A 1 95 ? 13.543 -23.284 -19.878 1.00 59.44 95 PRO A C 1
ATOM 699 O O . PRO A 1 95 ? 12.328 -23.429 -19.745 1.00 59.44 95 PRO A O 1
ATOM 702 N N . ALA A 1 96 ? 14.292 -24.141 -20.576 1.00 54.41 96 ALA A N 1
ATOM 703 C CA . ALA A 1 96 ? 13.735 -25.312 -21.242 1.00 54.41 96 ALA A CA 1
ATOM 704 C C . ALA A 1 96 ? 12.912 -26.177 -20.261 1.00 54.41 96 ALA A C 1
ATOM 706 O O . ALA A 1 96 ? 13.322 -26.345 -19.104 1.00 54.41 96 ALA A O 1
ATOM 707 N N . PRO A 1 97 ? 11.781 -26.760 -20.705 1.00 45.12 97 PRO A N 1
ATOM 708 C CA . PRO A 1 97 ? 10.960 -27.624 -19.863 1.00 45.12 97 PRO A CA 1
ATOM 709 C C . PRO A 1 97 ? 11.791 -28.835 -19.411 1.00 45.12 97 PRO A C 1
ATOM 711 O O . PRO A 1 97 ? 12.105 -29.713 -20.210 1.00 45.12 97 PRO A O 1
ATOM 714 N N . GLY A 1 98 ? 12.195 -28.855 -18.137 1.00 53.97 98 GLY A N 1
ATOM 715 C CA . GLY A 1 98 ? 13.022 -29.920 -17.552 1.00 53.97 98 GLY A CA 1
ATOM 716 C C . GLY A 1 98 ? 14.152 -29.437 -16.638 1.00 53.97 98 GLY A C 1
ATOM 717 O O . GLY A 1 98 ? 14.606 -30.201 -15.788 1.00 53.97 98 GLY A O 1
ATOM 718 N N . ALA A 1 99 ? 14.569 -28.170 -16.731 1.00 54.00 99 ALA A N 1
ATOM 719 C CA . ALA A 1 99 ? 15.424 -27.561 -15.714 1.00 54.00 99 ALA A CA 1
ATOM 720 C C . ALA A 1 99 ? 14.537 -27.115 -14.544 1.00 54.00 99 ALA A C 1
ATOM 722 O O . ALA A 1 99 ? 13.965 -26.029 -14.556 1.00 54.00 99 ALA A O 1
ATOM 723 N N . ALA A 1 100 ? 14.367 -27.995 -13.558 1.00 41.12 100 ALA A N 1
ATOM 724 C CA . ALA A 1 100 ? 13.626 -27.729 -12.332 1.00 41.12 100 ALA A CA 1
ATOM 725 C C . ALA A 1 100 ? 14.358 -26.706 -11.443 1.00 41.12 100 ALA A C 1
ATOM 727 O O . ALA A 1 100 ? 14.860 -27.018 -10.368 1.00 41.12 100 ALA A O 1
ATOM 728 N N . THR A 1 101 ? 14.378 -25.455 -11.874 1.00 43.53 101 THR A N 1
ATOM 729 C CA . THR A 1 101 ? 14.171 -24.331 -10.975 1.00 43.53 101 THR A CA 1
ATOM 730 C C . THR A 1 101 ? 12.863 -23.709 -11.427 1.00 43.53 101 THR A C 1
ATOM 732 O O . THR A 1 101 ? 12.751 -23.195 -12.535 1.00 43.53 101 THR A O 1
ATOM 735 N N . ALA A 1 102 ? 11.834 -23.803 -10.585 1.00 42.66 102 ALA A N 1
ATOM 736 C CA . ALA A 1 102 ? 10.575 -23.085 -10.749 1.00 42.66 102 ALA A CA 1
ATOM 737 C C . ALA A 1 102 ? 10.815 -21.574 -10.560 1.00 42.66 102 ALA A C 1
ATOM 739 O O . ALA A 1 102 ? 10.303 -20.944 -9.638 1.00 42.66 102 ALA A O 1
ATOM 740 N N . GLY A 1 103 ? 11.683 -21.003 -11.392 1.00 46.09 103 GLY A N 1
ATOM 741 C CA . GLY A 1 103 ? 11.896 -19.582 -11.521 1.00 46.09 103 GLY A CA 1
ATOM 742 C C . GLY A 1 103 ? 10.790 -19.060 -12.407 1.00 46.09 103 GLY A C 1
ATOM 743 O O . GLY A 1 103 ? 10.906 -19.080 -13.629 1.00 46.09 103 GLY A O 1
ATOM 744 N N . THR A 1 104 ? 9.697 -18.624 -11.788 1.00 54.94 104 THR A N 1
ATOM 745 C CA . THR A 1 104 ? 8.743 -17.716 -12.418 1.00 54.94 104 THR A CA 1
ATOM 746 C C . THR A 1 104 ? 9.548 -16.652 -13.159 1.00 54.94 104 THR A C 1
ATOM 748 O O . THR A 1 104 ? 10.316 -15.935 -12.516 1.00 54.94 104 THR A O 1
ATOM 751 N N . SER A 1 105 ? 9.429 -16.566 -14.488 1.00 65.50 105 SER A N 1
ATOM 752 C CA . SER A 1 105 ? 10.004 -15.454 -15.246 1.00 65.50 105 SER A CA 1
ATOM 753 C C . SER A 1 105 ? 9.360 -14.171 -14.729 1.00 65.50 105 SER A C 1
ATOM 755 O O . SER A 1 105 ? 8.252 -13.809 -15.119 1.00 65.50 105 SER A O 1
ATOM 757 N N . SER A 1 106 ? 10.011 -13.527 -13.764 1.00 77.69 106 SER A N 1
ATOM 758 C CA . SER A 1 106 ? 9.504 -12.313 -13.148 1.00 77.69 106 SER A CA 1
ATOM 759 C C . SER A 1 106 ? 9.817 -11.153 -14.075 1.00 77.69 106 SER A C 1
ATOM 761 O O . SER A 1 106 ? 10.984 -10.824 -14.279 1.00 77.69 106 SER A O 1
ATOM 763 N N . VAL A 1 107 ? 8.785 -10.520 -14.621 1.00 88.06 107 VAL A N 1
ATOM 764 C CA . VAL A 1 107 ? 8.944 -9.255 -15.337 1.00 88.06 107 VAL A CA 1
ATOM 765 C C . VAL A 1 107 ? 9.070 -8.145 -14.299 1.00 88.06 107 VAL A C 1
ATOM 767 O O . VAL A 1 107 ? 8.173 -7.951 -13.477 1.00 88.06 107 VAL A O 1
ATOM 770 N N . ARG A 1 108 ? 10.190 -7.418 -14.319 1.00 89.38 108 ARG A N 1
ATOM 771 C CA . ARG A 1 108 ? 10.402 -6.248 -13.462 1.00 89.38 108 ARG A CA 1
ATOM 772 C C . ARG A 1 108 ? 10.196 -4.977 -14.269 1.00 89.38 108 ARG A C 1
ATOM 774 O O . ARG A 1 108 ? 10.946 -4.712 -15.206 1.00 89.38 108 ARG A O 1
ATOM 781 N N . LEU A 1 109 ? 9.212 -4.184 -13.859 1.00 91.94 109 LEU A N 1
ATOM 782 C CA . LEU A 1 109 ? 9.036 -2.818 -14.333 1.00 91.94 109 LEU A CA 1
ATOM 783 C C . LEU A 1 109 ? 9.843 -1.875 -13.437 1.00 91.94 109 LEU A C 1
ATOM 785 O O . LEU A 1 109 ? 9.718 -1.938 -12.213 1.00 91.94 109 LEU A O 1
ATOM 789 N N . GLN A 1 110 ? 10.675 -1.021 -14.031 1.00 90.44 110 GLN A N 1
ATOM 790 C CA . GLN A 1 110 ? 11.470 -0.035 -13.305 1.00 90.44 110 GLN A CA 1
ATOM 791 C C . GLN A 1 110 ? 11.267 1.359 -13.892 1.00 90.44 110 GLN A C 1
ATOM 793 O O . GLN A 1 110 ? 11.712 1.660 -15.002 1.00 90.44 110 GLN A O 1
ATOM 798 N N . LEU A 1 111 ? 10.628 2.206 -13.091 1.00 90.50 111 LEU A N 1
ATOM 799 C CA . LEU A 1 111 ? 10.438 3.624 -13.355 1.00 90.50 111 LEU A CA 1
ATOM 800 C C . LEU A 1 111 ? 11.639 4.429 -12.828 1.00 90.50 111 LEU A C 1
ATOM 802 O O . LEU A 1 111 ? 12.341 3.985 -11.917 1.00 90.50 111 LEU A O 1
ATOM 806 N N . GLY A 1 112 ? 11.892 5.591 -13.431 1.00 86.50 112 GLY A N 1
ATOM 807 C CA . GLY A 1 112 ? 12.915 6.534 -12.973 1.00 86.50 112 GLY A CA 1
ATOM 808 C C . GLY A 1 112 ? 12.518 7.276 -11.686 1.00 86.50 112 GLY A C 1
ATOM 809 O O . GLY A 1 112 ? 11.447 7.019 -11.131 1.00 86.50 112 GLY A O 1
ATOM 810 N N . PRO A 1 113 ? 13.365 8.202 -11.203 1.00 89.00 113 PRO A N 1
ATOM 811 C CA . PRO A 1 113 ? 13.014 9.077 -10.083 1.00 89.00 113 PRO A CA 1
ATOM 812 C C . PRO A 1 113 ? 11.767 9.916 -10.405 1.00 89.00 113 PRO A C 1
ATOM 814 O O . PRO A 1 113 ? 11.520 10.235 -11.567 1.00 89.00 113 PRO A O 1
ATOM 817 N N . ASP A 1 114 ? 10.990 10.251 -9.371 1.00 91.31 114 ASP A N 1
ATOM 818 C CA . ASP A 1 114 ? 9.789 11.102 -9.444 1.00 91.31 114 ASP A CA 1
ATOM 819 C C . ASP A 1 114 ? 8.720 10.643 -10.455 1.00 91.31 114 ASP A C 1
ATOM 821 O O . ASP A 1 114 ? 7.939 11.436 -10.983 1.00 91.31 114 ASP A O 1
ATOM 825 N N . ALA A 1 115 ? 8.668 9.341 -10.739 1.00 92.25 115 ALA A N 1
ATOM 826 C CA . ALA A 1 115 ? 7.696 8.786 -11.664 1.00 92.25 115 ALA A CA 1
ATOM 827 C C . ALA A 1 115 ? 6.273 8.804 -11.092 1.00 92.25 115 ALA A C 1
ATOM 829 O O . ALA A 1 115 ? 6.032 8.451 -9.937 1.00 92.25 115 ALA A O 1
ATOM 830 N N . THR A 1 116 ? 5.315 9.137 -11.953 1.00 92.62 116 THR A N 1
ATOM 831 C CA . THR A 1 116 ? 3.884 9.076 -11.655 1.00 92.62 116 THR A CA 1
ATOM 832 C C . THR A 1 116 ? 3.227 7.994 -12.506 1.00 92.62 116 THR A C 1
ATOM 834 O O . THR A 1 116 ? 3.496 7.871 -13.701 1.00 92.62 116 THR A O 1
ATOM 837 N N . LEU A 1 117 ? 2.373 7.181 -11.879 1.00 92.75 117 LEU A N 1
ATOM 838 C CA . LEU A 1 117 ? 1.489 6.246 -12.569 1.00 92.75 117 LEU A CA 1
ATOM 839 C C . LEU A 1 117 ? 0.071 6.802 -12.471 1.00 92.75 117 LEU A C 1
ATOM 841 O O . LEU A 1 117 ? -0.524 6.788 -11.397 1.00 92.75 117 LEU A O 1
ATOM 845 N N . GLY A 1 118 ? -0.444 7.323 -13.580 1.00 93.25 118 GLY A N 1
ATOM 846 C CA . GLY A 1 118 ? -1.749 7.970 -13.634 1.00 93.25 118 GLY A CA 1
ATOM 847 C C . GLY A 1 118 ? -2.532 7.5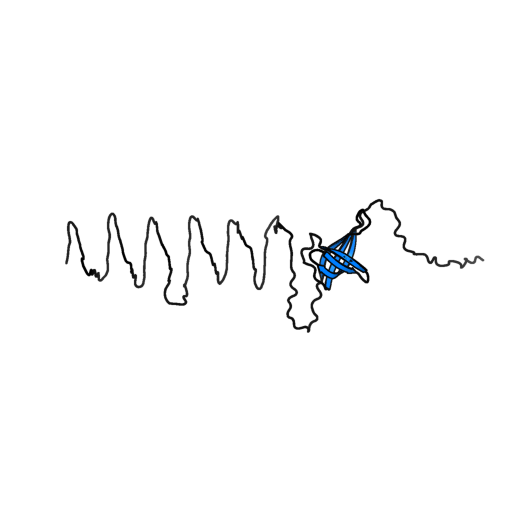69 -14.875 1.00 93.25 118 GLY A C 1
ATOM 848 O O . GLY A 1 118 ? -1.962 7.142 -15.879 1.00 93.25 118 GLY A O 1
ATOM 849 N N . VAL A 1 119 ? -3.848 7.720 -14.788 1.00 94.00 119 VAL A N 1
ATOM 850 C CA . VAL A 1 119 ? -4.784 7.553 -15.900 1.00 94.00 119 VAL A CA 1
ATOM 851 C C . VAL A 1 119 ? -5.475 8.901 -16.095 1.00 94.00 119 VAL A C 1
ATOM 853 O O . VAL A 1 119 ? -5.942 9.478 -15.118 1.00 94.00 119 VAL A O 1
ATOM 856 N N . HIS A 1 120 ? -5.494 9.424 -17.326 1.00 90.50 120 HIS A N 1
ATOM 857 C CA . HIS A 1 120 ? -6.098 10.731 -17.617 1.00 90.50 120 HIS A CA 1
ATOM 858 C C . HIS A 1 120 ? -7.614 10.731 -17.398 1.00 90.50 120 HIS A C 1
ATOM 860 O O . HIS A 1 120 ? -8.117 11.609 -16.710 1.00 90.50 120 HIS A O 1
ATOM 866 N N . ASP A 1 121 ? -8.303 9.720 -17.930 1.00 90.69 121 ASP A N 1
ATOM 867 C CA . ASP A 1 121 ? -9.742 9.518 -17.778 1.00 90.69 121 ASP A CA 1
ATOM 868 C C . ASP A 1 121 ? -10.029 8.051 -17.436 1.00 90.69 121 ASP A C 1
ATOM 870 O O . ASP A 1 121 ? -9.448 7.137 -18.026 1.00 90.69 121 ASP A O 1
ATOM 874 N N . GLY A 1 122 ? -10.966 7.811 -16.519 1.00 92.38 122 GLY A N 1
ATOM 875 C CA . GLY A 1 122 ? -11.415 6.465 -16.160 1.00 92.38 122 GLY A CA 1
ATOM 876 C C . GLY A 1 122 ? -10.767 5.915 -14.890 1.00 92.38 122 GLY A C 1
ATOM 877 O O . GLY A 1 122 ? -10.663 6.613 -13.886 1.00 92.38 122 GLY A O 1
ATOM 878 N N . GLN A 1 123 ? -10.405 4.629 -14.908 1.00 93.44 123 GLN A N 1
ATOM 879 C CA . GLN A 1 123 ? -10.019 3.872 -13.715 1.00 93.44 123 GLN A CA 1
ATOM 880 C C . GLN A 1 123 ? -8.663 3.181 -13.895 1.00 93.44 123 GLN A C 1
ATOM 882 O O . GLN A 1 123 ? -8.412 2.543 -14.915 1.00 93.44 123 GLN A O 1
ATOM 887 N N . LEU A 1 124 ? -7.822 3.241 -12.858 1.00 94.75 124 LEU A N 1
ATOM 888 C CA . LEU A 1 124 ? -6.652 2.375 -12.710 1.00 94.75 124 LEU A CA 1
ATOM 889 C C . LEU A 1 124 ? -7.031 1.138 -11.884 1.00 94.75 124 LEU A C 1
ATOM 891 O O . LEU A 1 124 ? -7.416 1.265 -10.722 1.00 94.75 124 LEU A O 1
ATOM 895 N N . ALA A 1 125 ? -6.900 -0.053 -12.468 1.00 94.56 125 ALA A N 1
ATOM 896 C CA . ALA A 1 125 ? -7.075 -1.327 -11.773 1.00 94.56 125 ALA A CA 1
ATOM 897 C C . ALA A 1 125 ? -5.731 -2.062 -11.666 1.00 94.56 125 ALA A C 1
ATOM 899 O O . ALA A 1 125 ? -5.002 -2.184 -12.650 1.00 94.56 125 ALA A O 1
ATOM 900 N N . ILE A 1 126 ? -5.406 -2.551 -10.465 1.00 94.69 126 ILE A N 1
ATOM 901 C CA . ILE A 1 126 ? -4.240 -3.404 -10.205 1.00 94.69 126 ILE A CA 1
ATOM 902 C C . ILE A 1 126 ? -4.765 -4.740 -9.688 1.00 94.69 126 ILE A C 1
ATOM 904 O O . ILE A 1 126 ? -5.274 -4.824 -8.572 1.00 94.69 126 ILE A O 1
ATOM 908 N N . GLU A 1 127 ? -4.636 -5.781 -10.503 1.00 93.62 127 GLU A N 1
ATOM 909 C CA . GLU A 1 127 ? -5.157 -7.114 -10.211 1.00 93.62 127 GLU A CA 1
ATOM 910 C C . GLU A 1 127 ? -4.015 -8.120 -10.070 1.00 93.62 127 GLU A C 1
ATOM 912 O O . GLU A 1 127 ? -3.086 -8.157 -10.878 1.00 93.62 127 GLU A O 1
ATOM 917 N N . ALA A 1 128 ? -4.080 -8.955 -9.034 1.00 93.06 128 ALA A N 1
ATOM 918 C CA . ALA A 1 128 ? -3.121 -10.028 -8.817 1.00 93.06 128 ALA A CA 1
ATOM 919 C C . ALA A 1 128 ? -3.814 -11.238 -8.186 1.00 93.06 128 ALA A C 1
ATOM 921 O O . ALA A 1 128 ? -4.532 -11.103 -7.199 1.00 93.06 128 ALA A O 1
ATOM 922 N N . ALA A 1 129 ? -3.546 -12.434 -8.715 1.00 90.06 129 ALA A N 1
ATOM 923 C CA . ALA A 1 129 ? -4.156 -13.669 -8.219 1.00 90.06 129 ALA A CA 1
ATOM 924 C C . ALA A 1 129 ? -3.656 -14.083 -6.822 1.00 90.06 129 ALA A C 1
ATOM 926 O O . ALA A 1 129 ? -4.375 -14.744 -6.084 1.00 90.06 129 ALA A O 1
ATOM 927 N N . GLN A 1 130 ? -2.413 -13.728 -6.477 1.00 90.94 130 GLN A N 1
ATOM 928 C CA . GLN A 1 130 ? -1.762 -14.153 -5.229 1.00 90.94 130 GLN A CA 1
ATOM 929 C C . GLN A 1 130 ? -1.579 -13.011 -4.227 1.00 90.94 130 GLN A C 1
ATOM 931 O O . GLN A 1 130 ? -1.612 -13.233 -3.021 1.00 90.94 130 GLN A O 1
ATOM 936 N N . GLY A 1 131 ? -1.382 -11.782 -4.704 1.00 92.06 131 GLY A N 1
ATOM 937 C CA . GLY A 1 131 ? -1.307 -10.623 -3.826 1.00 92.06 131 GLY A CA 1
ATOM 938 C C . GLY A 1 131 ? -0.640 -9.412 -4.457 1.00 92.06 131 GLY A C 1
ATOM 939 O O . GLY A 1 131 ? 0.096 -9.516 -5.436 1.00 92.06 131 GLY A O 1
ATOM 940 N N . VAL A 1 132 ? -0.885 -8.263 -3.833 1.00 94.56 132 VAL A N 1
ATOM 941 C CA . VAL A 1 132 ? -0.264 -6.973 -4.143 1.00 94.56 132 VAL A CA 1
ATOM 942 C C . VAL A 1 132 ? 0.533 -6.537 -2.916 1.00 94.56 132 VAL A C 1
ATOM 944 O O . VAL A 1 132 ? 0.036 -6.608 -1.793 1.00 94.56 132 VAL A O 1
ATOM 947 N N . ARG A 1 133 ? 1.784 -6.109 -3.113 1.00 93.62 133 ARG A N 1
ATOM 948 C CA . ARG A 1 133 ? 2.645 -5.588 -2.041 1.00 93.62 133 ARG A CA 1
ATOM 949 C C . ARG A 1 133 ? 3.048 -4.156 -2.362 1.00 93.62 133 ARG A C 1
ATOM 951 O O . ARG A 1 133 ? 3.654 -3.915 -3.401 1.00 93.62 133 ARG A O 1
ATOM 958 N N . ILE A 1 134 ? 2.752 -3.240 -1.444 1.00 94.75 134 ILE A N 1
ATOM 959 C CA . ILE A 1 134 ? 3.204 -1.847 -1.481 1.00 94.75 134 ILE A CA 1
ATOM 960 C C . ILE A 1 134 ? 4.219 -1.687 -0.351 1.00 94.75 134 ILE A C 1
ATOM 962 O O . ILE A 1 134 ? 3.877 -1.855 0.817 1.00 94.75 134 ILE A O 1
ATOM 966 N N . ASN A 1 135 ? 5.478 -1.422 -0.700 1.00 95.38 135 ASN A N 1
ATOM 967 C CA . ASN A 1 135 ? 6.549 -1.176 0.262 1.00 95.38 135 ASN A CA 1
ATOM 968 C C . ASN A 1 135 ? 7.082 0.240 0.043 1.00 95.38 135 ASN A C 1
ATOM 970 O O . ASN A 1 135 ? 7.702 0.511 -0.984 1.00 95.38 135 ASN A O 1
ATOM 974 N N . ALA A 1 136 ? 6.806 1.131 0.990 1.00 94.88 136 ALA A N 1
ATOM 975 C CA . ALA A 1 136 ? 7.208 2.526 0.932 1.00 94.88 136 ALA A CA 1
ATOM 976 C C . ALA A 1 136 ? 7.469 3.057 2.345 1.00 94.88 136 ALA A C 1
ATOM 978 O O . ALA A 1 136 ? 6.819 2.638 3.302 1.00 94.88 136 ALA A O 1
ATOM 979 N N . ALA A 1 137 ? 8.390 4.015 2.466 1.00 95.94 137 ALA A N 1
ATOM 980 C CA . ALA A 1 137 ? 8.599 4.745 3.717 1.00 95.94 137 ALA A CA 1
ATOM 981 C C . ALA A 1 137 ? 7.386 5.622 4.081 1.00 95.94 137 ALA A C 1
ATOM 983 O O . ALA A 1 137 ? 7.108 5.840 5.257 1.00 95.94 137 ALA A O 1
ATOM 984 N N . GLN A 1 138 ? 6.651 6.095 3.071 1.00 93.69 138 GLN A N 1
ATOM 985 C CA . GLN A 1 138 ? 5.423 6.865 3.219 1.00 93.69 138 GLN A CA 1
ATOM 986 C C . GLN A 1 138 ? 4.392 6.387 2.193 1.00 93.69 138 GLN A C 1
ATOM 988 O O . GLN A 1 138 ? 4.711 6.217 1.019 1.00 93.69 138 GLN A O 1
ATOM 993 N N . CYS A 1 139 ? 3.154 6.189 2.640 1.00 94.56 139 CYS A N 1
ATOM 994 C CA . CYS A 1 139 ? 2.017 5.848 1.793 1.00 94.56 139 CYS A CA 1
ATOM 995 C C . CYS A 1 139 ? 0.844 6.750 2.180 1.00 94.56 139 CYS A C 1
ATOM 997 O O . CYS A 1 139 ? 0.465 6.790 3.350 1.00 94.56 139 CYS A O 1
ATOM 999 N N . ALA A 1 140 ? 0.283 7.465 1.207 1.00 93.88 140 ALA A N 1
ATOM 1000 C CA . ALA A 1 140 ? -0.903 8.293 1.379 1.00 93.88 140 ALA A CA 1
ATOM 1001 C C . ALA A 1 140 ? -2.001 7.787 0.440 1.00 93.88 140 ALA A C 1
ATOM 1003 O O . ALA A 1 140 ? -1.733 7.492 -0.723 1.00 93.88 140 ALA A O 1
ATOM 1004 N N . LEU A 1 141 ? -3.219 7.672 0.965 1.00 94.06 141 LEU A N 1
ATOM 1005 C CA . LEU A 1 141 ? -4.417 7.355 0.197 1.00 94.06 141 LEU A CA 1
ATOM 1006 C C . LEU A 1 141 ? -5.345 8.560 0.314 1.00 94.06 141 LEU A C 1
ATOM 1008 O O . LEU A 1 141 ? -5.952 8.764 1.363 1.00 94.06 141 LEU A O 1
ATOM 1012 N N . ASP A 1 142 ? -5.398 9.366 -0.740 1.00 93.88 142 ASP A N 1
ATOM 1013 C CA . ASP A 1 142 ? -6.297 10.512 -0.838 1.00 93.88 142 ASP A CA 1
ATOM 1014 C C . ASP A 1 142 ? -7.479 10.128 -1.727 1.00 93.88 142 ASP A C 1
ATOM 1016 O O . ASP A 1 142 ? -7.326 9.875 -2.924 1.00 93.88 142 ASP A O 1
ATOM 1020 N N . CYS A 1 143 ? -8.642 9.956 -1.108 1.00 93.62 143 CYS A N 1
ATOM 1021 C CA . CYS A 1 143 ? -9.861 9.551 -1.788 1.00 93.62 143 CYS A CA 1
ATOM 1022 C C . CYS A 1 143 ? -11.085 9.944 -0.959 1.00 93.62 143 CYS A C 1
ATOM 1024 O O . CYS A 1 143 ? -11.045 9.936 0.270 1.00 93.62 143 CYS A O 1
ATOM 1026 N N . GLU A 1 144 ? -12.202 10.220 -1.632 1.00 93.88 144 GLU A N 1
ATOM 1027 C CA . GLU A 1 144 ? -13.485 10.467 -0.959 1.00 93.88 144 GLU A CA 1
ATOM 1028 C C . GLU A 1 144 ? -14.033 9.200 -0.285 1.00 93.88 144 GLU A C 1
ATOM 1030 O O . GLU A 1 144 ? -14.701 9.266 0.746 1.00 93.88 144 GLU A O 1
ATOM 1035 N N . ARG A 1 145 ? -13.751 8.025 -0.866 1.00 91.94 145 ARG A N 1
ATOM 1036 C CA . ARG A 1 145 ? -14.207 6.728 -0.364 1.00 91.94 145 ARG A CA 1
ATOM 1037 C C . ARG A 1 145 ? -13.110 5.677 -0.473 1.00 91.94 145 ARG A C 1
ATOM 1039 O O . ARG A 1 145 ? -12.743 5.267 -1.571 1.00 91.94 145 ARG A O 1
ATOM 1046 N N . LEU A 1 146 ? -12.689 5.165 0.681 1.00 93.38 146 LEU A N 1
ATOM 1047 C CA . LEU A 1 146 ? -11.834 3.987 0.795 1.00 93.38 146 LEU A CA 1
ATOM 1048 C C . LEU A 1 146 ? -12.673 2.773 1.200 1.00 93.38 146 LEU A C 1
ATOM 1050 O O . LEU A 1 146 ? -13.321 2.780 2.246 1.00 93.38 146 LEU A O 1
ATOM 1054 N N . GLU A 1 147 ? -12.637 1.713 0.397 1.00 92.00 147 GLU A N 1
ATOM 1055 C CA . GLU A 1 147 ? -13.298 0.448 0.711 1.00 92.00 147 GLU A CA 1
ATOM 1056 C C . GLU A 1 147 ? -12.281 -0.693 0.744 1.00 92.00 147 GLU A C 1
ATOM 1058 O O . GLU A 1 147 ? -11.622 -0.989 -0.250 1.00 92.00 147 GLU A O 1
ATOM 1063 N N . VAL A 1 148 ? -12.172 -1.354 1.897 1.00 92.50 148 VAL A N 1
ATOM 1064 C CA . VAL A 1 148 ? -11.303 -2.519 2.089 1.00 92.50 148 VAL A CA 1
ATOM 1065 C C . VAL A 1 148 ? -12.182 -3.727 2.383 1.00 92.50 148 VAL A C 1
ATOM 1067 O O . VAL A 1 148 ? -12.779 -3.831 3.452 1.00 92.50 148 VAL A O 1
ATOM 1070 N N . ARG A 1 149 ? -12.254 -4.658 1.427 1.00 91.19 149 ARG A N 1
ATOM 1071 C CA . ARG A 1 149 ? -12.908 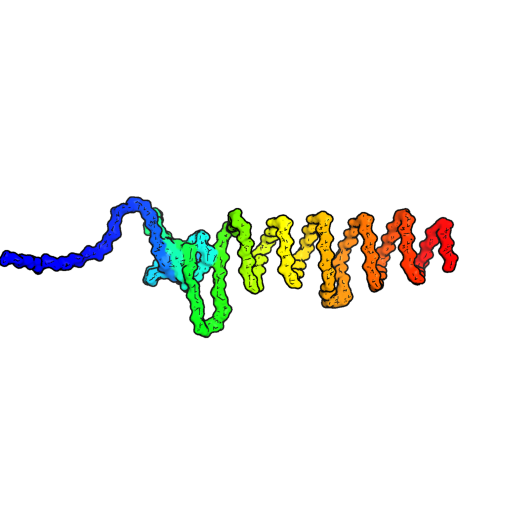-5.960 1.604 1.00 91.19 149 ARG A CA 1
ATOM 1072 C C . ARG A 1 149 ? -11.839 -7.026 1.780 1.00 91.19 149 ARG A C 1
ATOM 1074 O O . ARG A 1 149 ? -11.154 -7.380 0.827 1.00 91.19 149 ARG A O 1
ATOM 1081 N N . ALA A 1 150 ? -11.700 -7.535 2.995 1.00 89.69 150 ALA A N 1
ATOM 1082 C CA . ALA A 1 150 ? -10.727 -8.570 3.312 1.00 89.69 150 ALA A CA 1
ATOM 1083 C C . ALA A 1 150 ? -11.290 -9.533 4.361 1.00 89.69 150 ALA A C 1
ATOM 1085 O O . ALA A 1 150 ? -12.043 -9.123 5.241 1.00 89.69 150 ALA A O 1
ATOM 1086 N N . GLY A 1 151 ? -10.897 -10.809 4.284 1.00 86.75 151 GLY A N 1
ATOM 1087 C CA . GLY A 1 151 ? -11.217 -11.792 5.326 1.00 86.75 151 GLY A CA 1
ATOM 1088 C C . GLY A 1 151 ? -10.442 -11.554 6.628 1.00 86.75 151 GLY A C 1
ATOM 1089 O O . GLY A 1 151 ? -10.933 -11.878 7.704 1.00 86.75 151 GLY A O 1
ATOM 1090 N N . GLN A 1 152 ? -9.251 -10.955 6.535 1.00 83.56 152 GLN A N 1
ATOM 1091 C CA . GLN A 1 152 ? -8.426 -10.554 7.671 1.00 83.56 152 GLN A CA 1
ATOM 1092 C C . GLN A 1 152 ? -7.684 -9.255 7.340 1.00 83.56 152 GLN A C 1
ATOM 1094 O O . GLN A 1 152 ? -7.096 -9.129 6.267 1.00 83.56 152 GLN A O 1
ATOM 1099 N N . VAL A 1 153 ? -7.677 -8.313 8.285 1.00 84.75 153 VAL A N 1
ATOM 1100 C CA . VAL A 1 153 ? -6.878 -7.082 8.234 1.00 84.75 153 VAL A CA 1
ATOM 1101 C C . VAL A 1 153 ? -6.005 -7.039 9.485 1.00 84.75 153 VAL A C 1
ATOM 1103 O O . VAL A 1 153 ? -6.512 -7.171 10.595 1.00 84.75 153 VAL A O 1
ATOM 1106 N N . SER A 1 154 ? -4.694 -6.870 9.310 1.00 86.00 154 SER A N 1
ATOM 1107 C CA . SER A 1 154 ? -3.736 -6.691 10.404 1.00 86.00 154 SER A CA 1
ATOM 1108 C C . SER A 1 154 ? -3.058 -5.340 10.241 1.00 86.00 154 SER A C 1
ATOM 1110 O O . SER A 1 154 ? -2.393 -5.109 9.232 1.00 86.00 154 SER A O 1
ATOM 1112 N N . VAL A 1 155 ? -3.214 -4.461 11.230 1.00 84.69 155 VAL A N 1
ATOM 1113 C CA . VAL A 1 155 ? -2.604 -3.126 11.236 1.00 84.69 155 VAL A CA 1
ATOM 1114 C C . VAL A 1 155 ? -1.754 -2.993 12.490 1.00 84.69 155 VAL A C 1
ATOM 1116 O O . VAL A 1 155 ? -2.243 -3.204 13.596 1.00 84.69 155 VAL A O 1
ATOM 1119 N N . VAL A 1 156 ? -0.483 -2.637 12.317 1.00 85.56 156 VAL A N 1
ATOM 1120 C CA . VAL A 1 156 ? 0.438 -2.341 13.419 1.00 85.56 156 VAL A CA 1
ATOM 1121 C C . VAL A 1 156 ? 0.872 -0.893 13.272 1.00 85.56 156 VAL A C 1
ATOM 1123 O O . VAL A 1 156 ? 1.422 -0.508 12.243 1.00 85.56 156 VAL A O 1
ATOM 1126 N N . TYR A 1 157 ? 0.608 -0.084 14.291 1.00 84.00 157 TYR A N 1
ATOM 1127 C CA . TYR A 1 157 ? 0.938 1.336 14.304 1.00 84.00 157 TYR A CA 1
ATOM 1128 C C . TYR A 1 157 ? 1.467 1.744 15.677 1.00 84.00 157 TYR A C 1
ATOM 1130 O O . TYR A 1 157 ? 1.108 1.157 16.694 1.00 84.00 157 TYR A O 1
ATOM 1138 N N . ARG A 1 158 ? 2.305 2.785 15.710 1.00 82.38 158 ARG A N 1
ATOM 1139 C CA . ARG A 1 158 ? 2.722 3.422 16.970 1.00 82.38 158 ARG A CA 1
ATOM 1140 C C . ARG A 1 158 ? 1.658 4.387 17.492 1.00 82.38 158 ARG A C 1
ATOM 1142 O O . ARG A 1 158 ? 1.443 4.481 18.690 1.00 82.38 158 ARG A O 1
ATOM 1149 N N . ALA A 1 159 ? 1.019 5.123 16.586 1.00 78.62 159 ALA A N 1
ATOM 1150 C CA . ALA A 1 159 ? -0.062 6.048 16.891 1.00 78.62 159 ALA A CA 1
ATOM 1151 C C . ALA A 1 159 ? -1.070 6.039 15.739 1.00 78.62 159 ALA A C 1
ATOM 1153 O O . ALA A 1 159 ? -0.671 6.009 14.575 1.00 78.62 159 ALA A O 1
ATOM 1154 N N . LEU A 1 160 ? -2.354 6.079 16.084 1.00 82.19 160 LEU A N 1
ATOM 1155 C CA . LEU A 1 160 ? -3.456 6.269 15.151 1.00 82.19 160 LEU A CA 1
ATOM 1156 C C . LEU A 1 160 ? -4.175 7.553 15.553 1.00 82.19 160 LEU A C 1
ATOM 1158 O O . LEU A 1 160 ? -4.612 7.690 16.693 1.00 82.19 160 LEU A O 1
ATOM 1162 N N . GLN A 1 161 ? -4.275 8.491 14.620 1.00 78.56 161 GLN A N 1
ATOM 1163 C CA . GLN A 1 161 ? -5.078 9.695 14.776 1.00 78.56 161 GLN A CA 1
ATOM 1164 C C . GLN A 1 161 ? -6.195 9.642 13.743 1.00 78.56 161 GLN A C 1
ATOM 1166 O O . GLN A 1 161 ? -5.935 9.531 12.548 1.00 78.56 161 GLN A O 1
ATOM 1171 N N . SER A 1 162 ? -7.433 9.700 14.217 1.00 78.88 162 SER A N 1
ATOM 1172 C CA . SER A 1 162 ? -8.624 9.751 13.378 1.00 78.88 162 SER A CA 1
ATOM 1173 C C . SER A 1 162 ? -9.490 10.906 13.848 1.00 78.88 162 SER A C 1
ATOM 1175 O O . SER A 1 162 ? -9.872 10.951 15.018 1.00 78.88 162 SER A O 1
ATOM 1177 N N . VAL A 1 163 ? -9.811 11.820 12.942 1.00 81.19 163 VAL A N 1
ATOM 1178 C CA . VAL A 1 163 ? -10.794 12.877 13.174 1.00 81.19 163 VAL A CA 1
ATOM 1179 C C . VAL A 1 163 ? -11.960 12.587 12.247 1.00 81.19 163 VAL A C 1
ATOM 1181 O O . VAL A 1 163 ? -11.772 12.447 11.043 1.00 81.19 163 VAL A O 1
ATOM 1184 N N . GLY A 1 164 ? -13.152 12.444 12.811 1.00 75.75 164 GLY A N 1
ATOM 1185 C CA . GLY A 1 164 ? -14.357 12.154 12.050 1.00 75.75 164 GLY A CA 1
ATOM 1186 C C . GLY A 1 164 ? -15.599 12.515 12.847 1.00 75.75 164 GLY A C 1
ATOM 1187 O O . GLY A 1 164 ? -15.558 12.576 14.075 1.00 75.75 164 GLY A O 1
ATOM 1188 N N . GLU A 1 165 ? -16.698 12.762 12.140 1.00 68.69 165 GLU A N 1
ATOM 1189 C CA . GLU A 1 165 ? -17.983 13.116 12.753 1.00 68.69 165 GLU A CA 1
ATOM 1190 C C . GLU A 1 165 ? -18.662 11.907 13.404 1.00 68.69 165 GLU A C 1
ATOM 1192 O O . GLU A 1 165 ? -19.320 12.028 14.436 1.00 68.69 165 GLU A O 1
ATOM 1197 N N . LEU A 1 166 ? -18.487 10.722 12.812 1.00 62.34 166 LEU A N 1
ATOM 1198 C CA . LEU A 1 166 ? -19.128 9.494 13.251 1.00 62.34 166 LEU A CA 1
ATOM 1199 C C . LEU A 1 166 ? -18.241 8.289 12.943 1.00 62.34 166 LEU A C 1
ATOM 1201 O O . LEU A 1 166 ? -17.844 8.062 11.804 1.00 62.34 166 LEU A O 1
ATOM 1205 N N . CYS A 1 167 ? -17.986 7.477 13.965 1.00 73.38 167 CYS A N 1
ATOM 1206 C CA . CYS A 1 167 ? -17.403 6.152 13.814 1.00 73.38 167 CYS A CA 1
ATOM 1207 C C . CYS A 1 167 ? -18.474 5.119 14.173 1.00 73.38 167 CYS A C 1
ATOM 1209 O O . CYS A 1 167 ? -18.875 5.012 15.332 1.00 73.38 167 CYS A O 1
ATOM 1211 N N . GLN A 1 168 ? -18.962 4.377 13.179 1.00 54.75 168 GLN A N 1
ATOM 1212 C CA . GLN A 1 168 ? -19.839 3.228 13.392 1.00 54.75 168 GLN A CA 1
ATOM 1213 C C . GLN A 1 168 ? -19.051 1.950 13.126 1.00 54.75 168 GLN A C 1
ATOM 1215 O O . GLN A 1 168 ? -18.642 1.683 11.999 1.00 54.75 168 GLN A O 1
ATOM 1220 N N . ALA A 1 169 ? -18.859 1.148 14.169 1.00 66.12 169 ALA A N 1
ATOM 1221 C CA . ALA A 1 169 ? -18.223 -0.156 14.076 1.00 66.12 169 ALA A CA 1
ATOM 1222 C C . ALA A 1 169 ? -19.207 -1.223 14.557 1.00 66.12 169 ALA A C 1
ATOM 1224 O O . ALA A 1 169 ? -19.621 -1.217 15.715 1.00 66.12 169 ALA A O 1
ATOM 1225 N N . THR A 1 170 ? -19.576 -2.149 13.672 1.00 57.06 170 THR A N 1
ATOM 1226 C CA . THR A 1 170 ? -20.293 -3.369 14.064 1.00 57.06 170 THR A CA 1
ATOM 1227 C C . THR A 1 170 ? -19.276 -4.492 14.136 1.00 57.06 170 THR A C 1
ATOM 1229 O O . THR A 1 170 ? -18.863 -5.044 13.118 1.00 57.06 170 THR A O 1
ATOM 1232 N N . LEU A 1 171 ? -18.819 -4.785 15.347 1.00 63.34 171 LEU A N 1
ATOM 1233 C CA . LEU A 1 171 ? -17.877 -5.865 15.603 1.00 63.34 171 LEU A CA 1
ATOM 1234 C C . LEU A 1 171 ? -18.675 -7.148 15.868 1.00 63.34 171 LEU A C 1
ATOM 1236 O O . LEU A 1 171 ? -19.588 -7.151 16.690 1.00 63.34 171 LEU A O 1
ATOM 1240 N N . GLY A 1 172 ? -18.363 -8.221 15.138 1.00 64.88 172 GLY A N 1
ATOM 1241 C CA . GLY A 1 172 ? -18.954 -9.545 15.355 1.00 64.88 172 GLY A CA 1
ATOM 1242 C C . GLY A 1 172 ? -18.330 -10.279 16.550 1.00 64.88 172 GLY A C 1
ATOM 1243 O O . GLY A 1 172 ? -17.960 -9.679 17.556 1.00 64.88 172 GLY A O 1
ATOM 1244 N N . GLN A 1 173 ? -18.169 -11.602 16.427 1.00 41.28 173 GLN A N 1
ATOM 1245 C CA . GLN A 1 173 ? -17.450 -12.409 17.419 1.00 41.28 173 GLN A CA 1
ATOM 1246 C C . GLN A 1 173 ? -15.952 -12.066 17.421 1.00 41.28 173 GLN A C 1
ATOM 1248 O O . GLN A 1 173 ? -15.234 -12.377 16.472 1.00 41.28 173 GLN A O 1
ATOM 1253 N N . LEU A 1 174 ? -15.466 -11.487 18.516 1.00 45.38 174 LEU A N 1
ATOM 1254 C CA . LEU A 1 174 ? -14.038 -11.369 18.807 1.00 45.38 174 LEU A CA 1
ATOM 1255 C C . LEU A 1 174 ? -13.556 -12.727 19.342 1.00 45.38 174 LEU A C 1
ATOM 1257 O O . LEU A 1 174 ? -13.826 -13.080 20.487 1.00 45.38 174 LEU A O 1
ATOM 1261 N N . ARG A 1 175 ? -12.906 -13.537 18.495 1.00 35.56 175 ARG A N 1
ATOM 1262 C CA . ARG A 1 175 ? -12.270 -14.792 18.930 1.00 35.56 175 ARG A CA 1
ATOM 1263 C C . ARG A 1 175 ? -10.847 -14.532 19.401 1.00 35.56 175 ARG A C 1
ATOM 1265 O O . ARG A 1 175 ? -10.108 -13.740 18.830 1.00 35.56 175 ARG A O 1
ATOM 1272 N N . LEU A 1 176 ? -10.509 -15.224 20.473 1.00 43.22 176 LEU A N 1
ATOM 1273 C CA . LEU A 1 176 ? -9.623 -14.745 21.512 1.00 43.22 176 LEU A CA 1
ATOM 1274 C C . LEU A 1 176 ? -8.690 -15.897 21.888 1.00 43.22 176 LEU A C 1
ATOM 1276 O O . LEU A 1 176 ? -9.161 -16.971 22.267 1.00 43.22 176 LEU A O 1
ATOM 1280 N N . VAL A 1 177 ? -7.378 -15.709 21.776 1.00 42.72 177 VAL A N 1
ATOM 1281 C CA . VAL A 1 177 ? -6.415 -16.657 22.348 1.00 42.72 177 VAL A CA 1
ATOM 1282 C C . VAL A 1 177 ? -6.165 -16.200 23.787 1.00 42.72 177 VAL A C 1
ATOM 1284 O O . VAL A 1 177 ? -5.264 -15.414 24.050 1.00 42.72 177 VAL A O 1
ATOM 1287 N N . GLY A 1 178 ? -7.055 -16.651 24.683 1.00 38.00 178 GLY A N 1
ATOM 1288 C CA . GLY A 1 178 ? -7.109 -16.332 26.119 1.00 38.00 178 GLY A CA 1
ATOM 1289 C C . GLY A 1 178 ? -8.374 -15.550 26.495 1.00 38.00 178 GLY A C 1
ATOM 1290 O O . GLY A 1 178 ? -8.500 -14.412 26.092 1.00 38.00 178 GLY A O 1
ATOM 1291 N N . GLN A 1 179 ? -9.299 -16.158 27.253 1.00 37.72 179 GLN A N 1
ATOM 1292 C CA . GLN A 1 179 ? -10.713 -15.795 27.535 1.00 37.72 179 GLN A CA 1
ATOM 1293 C C . GLN A 1 179 ? -11.091 -14.347 27.982 1.00 37.72 179 GLN A C 1
ATOM 1295 O O . GLN A 1 179 ? -12.243 -14.134 28.352 1.00 37.72 179 GLN A O 1
ATOM 1300 N N . ALA A 1 180 ? -10.219 -13.336 27.920 1.00 44.94 180 ALA A N 1
ATOM 1301 C CA . ALA A 1 180 ? -10.545 -11.946 28.266 1.00 44.94 180 ALA A CA 1
ATOM 1302 C C . ALA A 1 180 ? -10.249 -10.937 27.135 1.00 44.94 180 ALA A C 1
ATOM 1304 O O . ALA A 1 180 ? -9.190 -10.973 26.512 1.00 44.94 180 ALA A O 1
ATOM 1305 N N . LEU A 1 181 ? -11.177 -10.004 26.886 1.00 39.53 181 LEU A N 1
ATOM 1306 C CA . LEU A 1 181 ? -10.874 -8.758 26.178 1.00 39.53 181 LEU A CA 1
ATOM 1307 C C . LEU A 1 181 ? -9.957 -7.925 27.079 1.00 39.53 181 LEU A C 1
ATOM 1309 O O . LEU A 1 181 ? -10.426 -7.104 27.862 1.00 39.53 181 LEU A O 1
ATOM 1313 N N . THR A 1 182 ? -8.650 -8.161 27.014 1.00 44.81 182 THR A N 1
ATOM 1314 C CA . THR A 1 182 ? -7.681 -7.299 27.689 1.00 44.81 182 THR A CA 1
ATOM 1315 C C . THR A 1 182 ? -7.351 -6.139 26.773 1.00 44.81 182 THR A C 1
ATOM 1317 O O . THR A 1 182 ? -6.434 -6.214 25.954 1.00 44.81 182 THR A O 1
ATOM 1320 N N . THR A 1 183 ? -8.100 -5.052 26.907 1.00 51.66 183 THR A N 1
ATOM 1321 C CA . THR A 1 183 ? -7.622 -3.765 26.422 1.00 51.66 183 THR A CA 1
ATOM 1322 C C . THR A 1 183 ? -6.751 -3.165 27.513 1.00 51.66 183 THR A C 1
ATOM 1324 O O . THR A 1 183 ? -7.252 -2.719 28.541 1.00 51.66 183 THR A O 1
ATOM 1327 N N . VAL A 1 184 ? -5.435 -3.224 27.320 1.00 54.62 184 VAL A N 1
ATOM 1328 C CA . VAL A 1 184 ? -4.480 -2.584 28.227 1.00 54.62 184 VAL A CA 1
ATOM 1329 C C . VAL A 1 184 ? -4.310 -1.149 27.750 1.00 54.62 184 VAL A C 1
ATOM 1331 O O . VAL A 1 184 ? -3.785 -0.906 26.665 1.00 54.62 184 VAL A O 1
ATOM 1334 N N . PHE A 1 185 ? -4.809 -0.208 28.542 1.00 58.09 185 PHE A N 1
ATOM 1335 C CA . PHE A 1 185 ? -4.609 1.218 28.329 1.00 58.09 185 PHE A CA 1
ATOM 1336 C C . PHE A 1 185 ? -3.791 1.767 29.493 1.00 58.09 185 PHE A C 1
ATOM 1338 O O . PHE A 1 185 ? -4.168 1.552 30.642 1.00 58.09 185 PHE A O 1
ATOM 1345 N N . ASP A 1 186 ? -2.736 2.532 29.209 1.00 54.16 186 ASP A N 1
ATOM 1346 C CA . ASP A 1 186 ? -2.040 3.299 30.253 1.00 54.16 186 ASP A CA 1
ATOM 1347 C C . ASP A 1 186 ? -2.940 4.422 30.800 1.00 54.16 186 ASP A C 1
ATOM 1349 O O . ASP A 1 186 ? -2.886 4.772 31.977 1.00 54.16 186 ASP A O 1
ATOM 1353 N N . HIS A 1 187 ? -3.802 4.985 29.945 1.00 64.12 187 HIS A N 1
ATOM 1354 C CA . HIS A 1 187 ? -4.792 5.987 30.321 1.00 64.12 187 HIS A CA 1
ATOM 1355 C C . HIS A 1 187 ? -5.981 5.974 29.353 1.00 64.12 187 HIS A C 1
ATOM 1357 O O . HIS A 1 187 ? -5.805 6.005 28.135 1.00 64.12 187 HIS A O 1
ATOM 1363 N N . GLN A 1 188 ? -7.199 5.972 29.894 1.00 65.81 188 GLN A N 1
ATOM 1364 C CA . GLN A 1 188 ? -8.436 6.092 29.129 1.00 65.81 188 GLN A CA 1
ATOM 1365 C C . GLN A 1 188 ? -9.282 7.220 29.727 1.00 65.81 188 GLN A C 1
ATOM 1367 O O . GLN A 1 188 ? -9.655 7.165 30.896 1.00 65.81 188 GLN A O 1
ATOM 1372 N N . SER A 1 189 ? -9.600 8.236 28.924 1.00 69.06 189 SER A N 1
ATOM 1373 C CA . SER A 1 189 ? -10.490 9.334 29.309 1.00 69.06 189 SER A CA 1
ATOM 1374 C C . SER A 1 189 ? -11.650 9.408 28.328 1.00 69.06 189 SER A C 1
ATOM 1376 O O . SER A 1 189 ? -11.447 9.415 27.114 1.00 69.06 189 SER A O 1
ATOM 1378 N N . HIS A 1 190 ? -12.869 9.446 28.861 1.00 68.81 190 HIS A N 1
ATOM 1379 C CA . HIS A 1 190 ? -14.099 9.559 28.085 1.00 68.81 190 HIS A CA 1
ATOM 1380 C C . HIS A 1 190 ? -14.810 10.852 28.452 1.00 68.81 190 HIS A C 1
ATOM 1382 O O . HIS A 1 190 ? -15.097 11.103 29.621 1.00 68.81 190 HIS A O 1
ATOM 1388 N N . HIS A 1 191 ? -15.153 11.646 27.444 1.00 77.38 191 HIS A N 1
ATOM 1389 C CA . HIS A 1 191 ? -16.074 12.762 27.590 1.00 77.38 191 HIS A CA 1
ATOM 1390 C C . HIS A 1 191 ? -17.288 12.497 26.706 1.00 77.38 191 HIS A C 1
ATOM 1392 O O . HIS A 1 191 ? -17.168 12.437 25.485 1.00 77.38 191 HIS A O 1
ATOM 1398 N N . ALA A 1 192 ? -18.453 12.311 27.321 1.00 76.69 192 ALA A N 1
ATOM 1399 C CA . ALA A 1 192 ? -19.688 12.005 26.613 1.00 76.69 192 ALA A CA 1
ATOM 1400 C C . ALA A 1 192 ? -20.854 12.804 27.199 1.00 76.69 192 ALA A C 1
ATOM 1402 O O . ALA A 1 192 ? -20.960 12.947 28.417 1.00 76.69 192 ALA A O 1
ATOM 1403 N N . GLN A 1 193 ? -21.759 13.278 26.335 1.00 79.69 193 GLN A N 1
ATOM 1404 C CA . GLN A 1 193 ? -23.035 13.853 26.782 1.00 79.69 193 GLN A CA 1
ATOM 1405 C C . GLN A 1 193 ? -23.937 12.785 27.420 1.00 79.69 193 GLN A C 1
ATOM 1407 O O . GLN A 1 193 ? -24.653 13.070 28.376 1.00 79.69 193 GLN A O 1
ATOM 1412 N N . GLN A 1 194 ? -23.878 11.547 26.917 1.00 79.56 194 GLN A N 1
ATOM 1413 C CA . GLN A 1 194 ? -24.615 10.404 27.447 1.00 79.56 194 GLN A CA 1
ATOM 1414 C C . GLN A 1 194 ? -23.739 9.147 27.419 1.00 79.56 194 GLN A C 1
ATOM 1416 O O . GLN A 1 194 ? -23.131 8.829 26.400 1.00 79.56 194 GLN A O 1
ATOM 1421 N N . TYR A 1 195 ? -23.713 8.410 28.531 1.00 82.62 195 TYR A N 1
ATOM 1422 C CA . TYR A 1 195 ? -23.028 7.124 28.663 1.00 82.62 195 TYR A CA 1
ATOM 1423 C C . TYR A 1 195 ? -24.017 6.074 29.186 1.00 82.62 195 TYR A C 1
ATOM 1425 O O . TYR A 1 195 ? -24.634 6.268 30.234 1.00 82.62 195 TYR A O 1
ATOM 1433 N N . ARG A 1 196 ? -24.200 4.969 28.452 1.00 82.19 196 ARG A N 1
ATOM 1434 C CA . ARG A 1 196 ? -25.018 3.818 28.871 1.00 82.19 196 ARG A CA 1
ATOM 1435 C C . ARG A 1 196 ? -24.205 2.544 28.678 1.00 82.19 196 ARG A C 1
ATOM 1437 O O . ARG A 1 196 ? -23.854 2.205 27.554 1.00 82.19 196 ARG A O 1
ATOM 1444 N N . ARG A 1 197 ? -23.972 1.822 29.773 1.00 86.88 197 ARG A N 1
ATOM 1445 C CA . ARG A 1 197 ? -23.359 0.492 29.782 1.00 86.88 197 ARG A CA 1
ATOM 1446 C C . ARG A 1 197 ? -24.416 -0.549 30.141 1.00 86.88 197 ARG A C 1
ATOM 1448 O O . ARG A 1 197 ? -25.188 -0.338 31.072 1.00 86.88 197 ARG A O 1
ATOM 1455 N N . SER A 1 198 ? -24.452 -1.655 29.406 1.00 82.94 198 SER A N 1
ATOM 1456 C CA . SER A 1 198 ? -25.276 -2.826 29.713 1.00 82.94 198 SER A CA 1
ATOM 1457 C C . SER A 1 198 ? -24.401 -4.068 29.592 1.00 82.94 198 SER A C 1
ATOM 1459 O O . SER A 1 198 ? -23.622 -4.176 28.647 1.00 82.94 198 SER A O 1
ATOM 1461 N N . VAL A 1 199 ? -24.475 -4.954 30.581 1.00 84.62 199 VAL A N 1
ATOM 1462 C CA . VAL A 1 199 ? -23.672 -6.176 30.671 1.00 84.62 199 VAL A CA 1
ATOM 1463 C C . VAL A 1 199 ? -24.635 -7.320 30.970 1.00 84.62 199 VAL A C 1
ATOM 1465 O O . VAL A 1 199 ? -25.401 -7.227 31.924 1.00 84.62 199 VAL A O 1
ATOM 1468 N N . GLU A 1 200 ? -24.627 -8.373 30.149 1.00 77.56 200 GLU A N 1
ATOM 1469 C CA . GLU A 1 200 ? -25.461 -9.564 30.387 1.00 77.56 200 GLU A CA 1
ATOM 1470 C C . GLU A 1 200 ? -24.917 -10.432 31.534 1.00 77.56 200 GLU A C 1
ATOM 1472 O O . GLU A 1 200 ? -25.684 -11.059 32.260 1.00 77.56 200 GLU A O 1
ATOM 1477 N N . GLY A 1 201 ? -23.588 -10.468 31.688 1.00 84.12 201 GLY A N 1
ATOM 1478 C CA . GLY A 1 201 ? -22.874 -11.212 32.727 1.00 84.12 201 GLY A CA 1
ATOM 1479 C C . GLY A 1 201 ? -22.512 -10.366 33.952 1.00 84.12 201 GLY A C 1
ATOM 1480 O O . GLY A 1 201 ? -23.284 -9.529 34.411 1.00 84.12 201 GLY A O 1
ATOM 1481 N N . VAL A 1 202 ? -21.313 -10.590 34.495 1.00 81.38 202 VAL A N 1
ATOM 1482 C CA . VAL A 1 202 ? -20.811 -9.862 35.670 1.00 81.38 202 VAL A CA 1
ATOM 1483 C C . VAL A 1 202 ? -20.039 -8.620 35.232 1.00 81.38 202 VAL A C 1
ATOM 1485 O O . VAL A 1 202 ? -19.129 -8.701 34.409 1.00 81.38 202 VAL A O 1
ATOM 1488 N N . ASP A 1 203 ? -20.383 -7.478 35.819 1.00 87.19 203 ASP A N 1
ATOM 1489 C CA . ASP A 1 203 ? -19.586 -6.258 35.765 1.00 87.19 203 ASP A CA 1
ATOM 1490 C C . ASP A 1 203 ? -18.721 -6.162 37.033 1.00 87.19 203 ASP A C 1
ATOM 1492 O O . ASP A 1 203 ? -19.250 -5.928 38.119 1.00 87.19 203 ASP A O 1
ATOM 1496 N N . VAL A 1 204 ? -17.409 -6.387 36.904 1.00 86.94 204 VAL A N 1
ATOM 1497 C CA . VAL A 1 204 ? -16.437 -6.233 37.999 1.00 86.94 204 VAL A CA 1
ATOM 1498 C C . VAL A 1 204 ? -15.630 -4.962 37.769 1.00 86.94 204 VAL A C 1
ATOM 1500 O O . VAL A 1 204 ? -15.038 -4.783 36.706 1.00 86.94 204 VAL A O 1
ATOM 1503 N N . LEU A 1 205 ? -15.583 -4.107 38.788 1.00 88.69 205 LEU A N 1
ATOM 1504 C CA . LEU A 1 205 ? -14.725 -2.931 38.843 1.00 88.69 205 LEU A CA 1
ATOM 1505 C C . LEU A 1 205 ? -13.713 -3.130 39.973 1.00 88.69 205 LEU A C 1
ATOM 1507 O O . LEU A 1 205 ? -14.100 -3.172 41.137 1.00 88.69 205 LEU A O 1
ATOM 1511 N N . ASP A 1 206 ? -12.440 -3.255 39.613 1.00 87.81 206 ASP A N 1
ATOM 1512 C CA . ASP A 1 206 ? -11.316 -3.320 40.547 1.00 87.81 206 ASP A CA 1
ATOM 1513 C C . ASP A 1 206 ? -10.425 -2.098 40.316 1.00 87.81 206 ASP A C 1
ATOM 1515 O O . ASP A 1 206 ? -9.967 -1.854 39.196 1.00 87.81 206 ASP A O 1
ATOM 1519 N N . ALA A 1 207 ? -10.272 -1.268 41.342 1.00 88.69 207 ALA A N 1
ATOM 1520 C CA . ALA A 1 207 ? -9.594 0.016 41.247 1.00 88.69 207 ALA A CA 1
ATOM 1521 C C . ALA A 1 207 ? -9.137 0.494 42.627 1.00 88.69 207 ALA A C 1
ATOM 1523 O O . ALA A 1 207 ? -9.823 0.289 43.627 1.00 88.69 207 ALA A O 1
ATOM 1524 N N . GLU A 1 208 ? -8.014 1.216 42.659 1.00 90.50 208 GLU A N 1
ATOM 1525 C CA . GLU A 1 208 ? -7.534 1.889 43.872 1.00 90.50 208 GLU A CA 1
ATOM 1526 C C . GLU A 1 208 ? -8.536 2.951 44.357 1.00 90.50 208 GLU A C 1
ATOM 1528 O O . GLU A 1 208 ? -8.776 3.093 45.555 1.00 90.50 208 GLU A O 1
ATOM 1533 N N . VAL A 1 209 ? -9.156 3.680 43.420 1.00 88.50 209 VAL A N 1
ATOM 1534 C CA . VAL A 1 209 ? -10.183 4.686 43.706 1.00 88.50 209 VAL A CA 1
ATOM 1535 C C . VAL A 1 209 ? -11.296 4.611 42.667 1.00 88.50 209 VAL A C 1
ATOM 1537 O O . VAL A 1 209 ? -11.052 4.693 41.465 1.00 88.50 209 VAL A O 1
ATOM 1540 N N . VAL A 1 210 ? -12.537 4.543 43.149 1.00 91.88 210 VAL A N 1
ATOM 1541 C CA . VAL A 1 210 ? -13.752 4.708 42.345 1.00 91.88 210 VAL A CA 1
ATOM 1542 C C . VAL A 1 210 ? -14.516 5.915 42.879 1.00 91.88 210 VAL A C 1
ATOM 1544 O O . VAL A 1 210 ? -14.918 5.932 44.040 1.00 91.88 210 VAL A O 1
ATOM 1547 N N . ASP A 1 211 ? -14.726 6.924 42.033 1.00 90.88 211 ASP A N 1
ATOM 1548 C CA . ASP A 1 211 ? -15.481 8.131 42.379 1.00 90.88 211 ASP A CA 1
ATOM 1549 C C . ASP A 1 211 ? -16.680 8.291 41.438 1.00 90.88 211 ASP A C 1
ATOM 1551 O O . ASP A 1 211 ? -16.536 8.576 40.246 1.00 90.88 211 ASP A O 1
ATOM 1555 N N . HIS A 1 212 ? -17.883 8.104 41.978 1.00 91.00 212 HIS A N 1
ATOM 1556 C CA . HIS A 1 212 ? -19.124 8.375 41.268 1.00 91.00 212 HIS A CA 1
ATOM 1557 C C . HIS A 1 212 ? -19.747 9.672 41.786 1.00 91.00 212 HIS A C 1
ATOM 1559 O O . HIS A 1 212 ? -20.080 9.794 42.964 1.00 91.00 212 HIS A O 1
ATOM 1565 N N . ARG A 1 213 ? -19.988 10.629 40.882 1.00 88.88 213 ARG A N 1
ATOM 1566 C CA . ARG A 1 213 ? -20.650 11.902 41.198 1.00 88.88 213 ARG A CA 1
ATOM 1567 C C . ARG A 1 213 ? -21.865 12.104 40.306 1.00 88.88 213 ARG A C 1
ATOM 1569 O O . ARG A 1 213 ? -21.743 12.142 39.085 1.00 88.88 213 ARG A O 1
ATOM 1576 N N . ALA A 1 214 ? -23.028 12.282 40.920 1.00 90.69 214 ALA A N 1
ATOM 1577 C CA . ALA A 1 214 ? -24.255 12.686 40.242 1.00 90.69 214 ALA A CA 1
ATOM 1578 C C . ALA A 1 214 ? -24.687 14.065 40.754 1.00 90.69 214 ALA A C 1
ATOM 1580 O O . ALA A 1 214 ? -24.561 14.339 41.945 1.00 90.69 214 ALA A O 1
ATOM 1581 N N . ARG A 1 215 ? -25.184 14.933 39.861 1.00 90.00 215 ARG A N 1
ATOM 1582 C CA . ARG A 1 215 ? -25.692 16.267 40.238 1.00 90.00 215 ARG A CA 1
ATOM 1583 C C . ARG A 1 215 ? -27.093 16.209 40.847 1.00 90.00 215 ARG A C 1
ATOM 1585 O O . ARG A 1 215 ? -27.347 16.894 41.822 1.00 90.00 215 ARG A O 1
ATOM 1592 N N . GLU A 1 216 ? -27.957 15.374 40.272 1.00 91.88 216 GLU A N 1
ATOM 1593 C CA . GLU A 1 216 ? -29.378 15.292 40.635 1.00 91.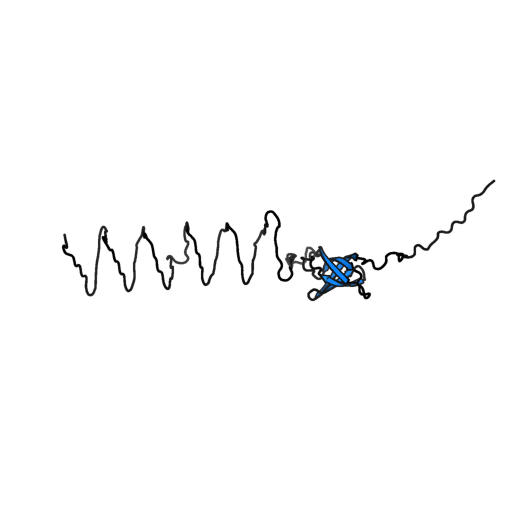88 216 GLU A CA 1
ATOM 1594 C C . GLU A 1 216 ? -29.705 13.992 41.381 1.00 91.88 216 GLU A C 1
ATOM 1596 O O . GLU A 1 216 ? -30.134 14.011 42.529 1.00 91.88 216 GLU A O 1
ATOM 1601 N N . LEU A 1 217 ? -29.481 12.837 40.741 1.00 90.12 217 LEU A N 1
ATOM 1602 C CA . LEU A 1 217 ? -29.843 11.531 41.290 1.00 90.12 217 LEU A CA 1
ATOM 1603 C C . LEU A 1 217 ? -28.799 10.476 40.930 1.00 90.12 217 LEU A C 1
ATOM 1605 O O . LEU A 1 217 ? -28.488 10.266 39.758 1.00 90.12 217 LEU A O 1
ATOM 1609 N N . MET A 1 218 ? -28.328 9.755 41.943 1.00 91.12 218 MET A N 1
ATOM 1610 C CA . MET A 1 218 ? -27.655 8.472 41.776 1.00 91.12 218 MET A CA 1
ATOM 1611 C C . MET A 1 218 ? -28.600 7.366 42.239 1.00 91.12 218 MET A C 1
ATOM 1613 O O . MET A 1 218 ? -29.087 7.402 43.367 1.00 91.12 218 MET A O 1
ATOM 1617 N N . ARG A 1 219 ? -28.859 6.381 41.374 1.00 89.88 219 ARG A N 1
ATOM 1618 C CA . ARG A 1 219 ? -29.686 5.214 41.697 1.00 89.88 219 ARG A CA 1
ATOM 1619 C C . ARG A 1 219 ? -28.861 3.947 41.539 1.00 89.88 219 ARG A C 1
ATOM 1621 O O . ARG A 1 219 ? -28.442 3.617 40.435 1.00 89.88 219 ARG A O 1
ATOM 1628 N N . LEU A 1 220 ? -28.687 3.231 42.642 1.00 91.19 220 LEU A N 1
ATOM 1629 C CA . LEU A 1 220 ? -28.149 1.877 42.672 1.00 91.19 220 LEU A CA 1
ATOM 1630 C C . LEU A 1 220 ? -29.306 0.947 43.027 1.00 91.19 220 LEU A C 1
ATOM 1632 O O . LEU A 1 220 ? -29.978 1.147 44.036 1.00 91.19 220 LEU A O 1
ATOM 1636 N N . GLN A 1 221 ? -29.584 -0.027 42.167 1.00 90.81 221 GLN A N 1
ATOM 1637 C CA . GLN A 1 221 ? -30.678 -0.968 42.366 1.00 90.81 221 GLN A CA 1
ATOM 1638 C C . GLN A 1 221 ? -30.234 -2.363 41.946 1.00 90.81 221 GLN A C 1
ATOM 1640 O O . GLN A 1 221 ? -29.654 -2.548 40.881 1.00 90.81 221 GLN A O 1
ATOM 1645 N N . GLY A 1 222 ? -30.574 -3.344 42.768 1.00 89.81 222 GLY A N 1
ATOM 1646 C CA . GLY A 1 222 ? -30.403 -4.759 42.485 1.00 89.81 222 GLY A CA 1
ATOM 1647 C C . GLY A 1 222 ? -31.384 -5.562 43.325 1.00 89.81 222 GLY A C 1
ATOM 1648 O O . GLY A 1 222 ? -32.035 -5.014 44.215 1.00 89.81 222 GLY A O 1
ATOM 1649 N N . ARG A 1 223 ? -31.496 -6.867 43.053 1.00 90.69 223 ARG A N 1
ATOM 1650 C CA . ARG A 1 223 ? -32.255 -7.769 43.934 1.00 90.69 223 ARG A CA 1
ATOM 1651 C C . ARG A 1 223 ? -31.644 -7.801 45.339 1.00 90.69 223 ARG A C 1
ATOM 1653 O O . ARG A 1 223 ? -32.382 -7.819 46.310 1.00 90.69 223 ARG A O 1
ATOM 1660 N N . ASN A 1 224 ? -30.312 -7.768 45.409 1.00 91.38 224 ASN A N 1
ATOM 1661 C CA . ASN A 1 224 ? -29.516 -7.672 46.629 1.00 91.38 224 ASN A CA 1
ATOM 1662 C C . ASN A 1 224 ? -28.437 -6.599 46.420 1.00 91.38 224 ASN A C 1
ATOM 1664 O O . ASN A 1 224 ? -27.877 -6.519 45.324 1.00 91.38 224 ASN A O 1
ATOM 1668 N N . LEU A 1 225 ? -28.130 -5.813 47.454 1.00 91.25 225 LEU A N 1
ATOM 1669 C CA . LEU A 1 225 ? -27.035 -4.840 47.452 1.00 91.25 225 LEU A CA 1
ATOM 1670 C C . LEU A 1 225 ? -26.199 -5.038 48.720 1.00 91.25 225 LEU A C 1
ATOM 1672 O O . LEU A 1 225 ? -26.748 -5.048 49.819 1.00 91.25 225 LEU A O 1
ATOM 1676 N N . LEU A 1 226 ? -24.888 -5.217 48.556 1.00 90.75 226 LEU A N 1
ATOM 1677 C CA . LEU A 1 226 ? -23.924 -5.376 49.644 1.00 90.75 226 LEU A CA 1
ATOM 1678 C C . LEU A 1 226 ? -22.912 -4.232 49.564 1.00 90.75 226 LEU A C 1
ATOM 1680 O O . LEU A 1 226 ? -22.348 -3.985 48.502 1.00 90.75 226 LEU A O 1
ATOM 1684 N N . SER A 1 227 ? -22.699 -3.540 50.680 1.00 91.81 227 SER A N 1
ATOM 1685 C CA . SER A 1 227 ? -21.679 -2.501 50.820 1.00 91.81 227 SER A CA 1
ATOM 1686 C C . SER A 1 227 ? -20.861 -2.809 52.063 1.00 91.81 227 SER A C 1
ATOM 1688 O O . SER A 1 227 ? -21.388 -2.764 53.173 1.00 91.81 227 SER A O 1
ATOM 1690 N N . GLU A 1 228 ? -19.581 -3.096 51.877 1.00 91.75 228 GLU A N 1
ATOM 1691 C CA . GLU A 1 228 ? -18.648 -3.445 52.944 1.00 91.75 228 GLU A CA 1
ATOM 1692 C C . GLU A 1 228 ? -17.459 -2.486 52.912 1.00 91.75 228 GLU A C 1
ATOM 1694 O O . GLU A 1 228 ? -17.017 -2.056 51.847 1.00 91.75 228 GLU A O 1
ATOM 1699 N N . GLY A 1 229 ? -16.961 -2.113 54.086 1.00 90.44 229 GLY A N 1
ATOM 1700 C CA . GLY A 1 229 ? -15.778 -1.277 54.214 1.00 90.44 229 GLY A CA 1
ATOM 1701 C C . GLY A 1 229 ? -15.027 -1.653 55.478 1.00 90.44 229 GLY A C 1
ATOM 1702 O O . GLY A 1 229 ? -15.606 -1.615 56.558 1.00 90.44 229 GLY A O 1
ATOM 1703 N N . ASP A 1 230 ? -13.741 -1.970 55.334 1.00 93.56 230 ASP A N 1
ATOM 1704 C CA . ASP A 1 230 ? -12.864 -2.390 56.437 1.00 93.56 230 ASP A CA 1
ATOM 1705 C C . ASP A 1 230 ? -12.794 -1.342 57.564 1.00 93.56 230 ASP A C 1
ATOM 1707 O O . ASP A 1 230 ? -12.835 -1.662 58.747 1.00 93.56 230 ASP A O 1
ATOM 1711 N N . ARG A 1 231 ? -12.746 -0.053 57.195 1.00 95.06 231 ARG A N 1
ATOM 1712 C CA . ARG A 1 231 ? -12.605 1.056 58.155 1.00 95.06 231 ARG A CA 1
ATOM 1713 C C . ARG A 1 231 ? -13.877 1.859 58.385 1.00 95.06 231 ARG A C 1
ATOM 1715 O O . ARG A 1 231 ? -14.147 2.269 59.510 1.00 95.06 231 ARG A O 1
ATOM 1722 N N . LEU A 1 232 ? -14.607 2.189 57.320 1.00 92.94 232 LEU A N 1
ATOM 1723 C CA . LEU A 1 232 ? -15.746 3.100 57.400 1.00 92.94 232 LEU A CA 1
ATOM 1724 C C . LEU A 1 232 ? -16.684 2.913 56.212 1.00 92.94 232 LEU A C 1
ATOM 1726 O O . LEU A 1 232 ? -16.286 3.094 55.065 1.00 92.94 232 LEU A O 1
ATOM 1730 N N . VAL A 1 233 ? -17.960 2.703 56.515 1.00 93.19 233 VAL A N 1
ATOM 1731 C CA . VAL A 1 233 ? -19.064 2.981 55.596 1.00 93.19 233 VAL A CA 1
ATOM 1732 C C . VAL A 1 233 ? -19.847 4.147 56.181 1.00 93.19 233 VAL A C 1
ATOM 1734 O O . VAL A 1 233 ? -20.226 4.129 57.352 1.00 93.19 233 VAL A O 1
ATOM 1737 N N . LYS A 1 234 ? -20.059 5.200 55.390 1.00 92.62 234 LYS A N 1
ATOM 1738 C CA . LYS A 1 234 ? -20.690 6.433 55.863 1.00 92.62 234 LYS A CA 1
ATOM 1739 C C . LYS A 1 234 ? -21.812 6.856 54.940 1.00 92.62 234 LYS A C 1
ATOM 1741 O O . LYS A 1 234 ? -21.573 7.284 53.817 1.00 92.62 234 LYS A O 1
ATOM 1746 N N . VAL A 1 235 ? -23.026 6.819 55.471 1.00 91.62 235 VAL A N 1
ATOM 1747 C CA . VAL A 1 235 ? -24.225 7.313 54.798 1.00 91.62 235 VAL A CA 1
ATOM 1748 C C . VAL A 1 235 ? -24.656 8.602 55.488 1.00 91.62 235 VAL A C 1
ATOM 1750 O O . VAL A 1 235 ? -24.775 8.657 56.712 1.00 91.62 235 VAL A O 1
ATOM 1753 N N . ARG A 1 236 ? -24.837 9.669 54.712 1.00 90.25 236 ARG A N 1
ATOM 1754 C CA . ARG A 1 236 ? -25.331 10.963 55.190 1.00 90.25 236 ARG A CA 1
ATOM 1755 C C . ARG A 1 236 ? -26.463 11.415 54.286 1.00 90.25 236 ARG A C 1
ATOM 1757 O O . ARG A 1 236 ? -26.322 11.391 53.070 1.00 90.25 236 ARG A O 1
ATOM 1764 N N . GLY A 1 237 ? -27.542 11.881 54.889 1.00 90.06 237 GLY A N 1
ATOM 1765 C CA . GLY A 1 237 ? -28.671 12.463 54.184 1.00 90.06 237 GLY A CA 1
ATOM 1766 C C . GLY A 1 237 ? -29.612 13.131 55.174 1.00 90.06 237 GLY A C 1
ATOM 1767 O O . GLY A 1 237 ? -29.583 12.816 56.363 1.00 90.06 237 GLY A O 1
ATOM 1768 N N . THR A 1 238 ? -30.437 14.055 54.685 1.00 93.56 238 THR A N 1
ATOM 1769 C CA . THR A 1 238 ? -31.488 14.702 55.488 1.00 93.56 238 THR A CA 1
ATOM 1770 C C . THR A 1 238 ? -32.498 13.680 56.011 1.00 93.56 238 THR A C 1
ATOM 1772 O O . THR A 1 238 ? -33.016 13.824 57.112 1.00 93.56 238 THR A O 1
ATOM 1775 N N . GLN A 1 239 ? -32.756 12.632 55.225 1.00 90.75 239 GLN A N 1
ATOM 1776 C CA . GLN A 1 239 ? -33.571 11.483 55.599 1.00 90.75 239 GLN A CA 1
ATOM 1777 C C . GLN A 1 239 ? -32.885 10.206 55.118 1.00 90.75 239 GLN A C 1
ATOM 1779 O O . GLN A 1 239 ? -32.426 10.134 53.978 1.00 90.75 239 GLN A O 1
ATOM 1784 N N . ILE A 1 240 ? -32.823 9.206 55.994 1.00 89.75 240 ILE A N 1
ATOM 1785 C CA . ILE A 1 240 ? -32.342 7.861 55.682 1.00 89.75 240 ILE A CA 1
ATOM 1786 C C . ILE A 1 240 ? -33.443 6.904 56.132 1.00 89.75 240 ILE A C 1
ATOM 1788 O O . ILE A 1 240 ? -33.737 6.818 57.322 1.00 89.75 240 ILE A O 1
ATOM 1792 N N . HIS A 1 241 ? -34.058 6.211 55.178 1.00 82.56 241 HIS A N 1
ATOM 1793 C CA . HIS A 1 241 ? -35.034 5.163 55.455 1.00 82.56 241 HIS A CA 1
ATOM 1794 C C . HIS A 1 241 ? -34.327 3.811 55.364 1.00 82.56 241 HIS A C 1
ATOM 1796 O O . HIS A 1 241 ? -33.818 3.449 54.304 1.00 82.56 241 HIS A O 1
ATOM 1802 N N . LEU A 1 242 ? -34.276 3.097 56.485 1.00 82.81 242 LEU A N 1
ATOM 1803 C CA . LEU A 1 242 ? -33.779 1.727 56.592 1.00 82.81 242 LEU A CA 1
ATOM 1804 C C . LEU A 1 242 ? -34.974 0.867 57.003 1.00 82.81 242 LEU A C 1
ATOM 1806 O O . LEU A 1 242 ? -35.632 1.190 57.993 1.00 82.81 242 LEU A O 1
ATOM 1810 N N . GLY A 1 243 ? -35.280 -0.159 56.214 1.00 66.56 243 GLY A N 1
ATOM 1811 C CA . GLY A 1 243 ? -36.419 -1.056 56.410 1.00 66.56 243 GLY A CA 1
ATOM 1812 C C . GLY A 1 243 ? -36.009 -2.502 56.237 1.00 66.56 243 GLY A C 1
ATOM 1813 O O . GLY A 1 243 ? -35.072 -2.738 55.441 1.00 66.56 243 GLY A O 1
#

Secondary structure (DSSP, 8-state):
--PPP-----------------TT---EEEEEEEEEEEETTEEEEEETTEEEEEEE-TT--BPP-TT-EEEEEEE--TTS-PEEEEEEEEE-PPPPTT--------PPB---TT-----SSS------SS------S------S------S------S------S-----------SSSS-----S------S------SS------S------SS------SS-----SS------S-----

Radius of gyration: 40.15 Å; chains: 1; bounding box: 67×46×152 Å

pLDDT: mean 78.97, std 19.24, range [35.56, 97.31]